Protein AF-A0A1V5I9F2-F1 (afdb_monomer_lite)

pLDDT: mean 88.44, std 12.72, range [37.06, 98.12]

Structure (mmCIF, N/CA/C/O backbone):
data_AF-A0A1V5I9F2-F1
#
_entry.id   AF-A0A1V5I9F2-F1
#
loop_
_atom_site.group_PDB
_atom_site.id
_atom_site.type_symbol
_atom_site.label_atom_id
_atom_site.label_alt_id
_atom_site.label_comp_id
_atom_site.label_asym_id
_atom_site.label_entity_id
_atom_site.label_seq_id
_atom_site.pdbx_PDB_ins_code
_atom_site.Cartn_x
_atom_site.Cartn_y
_atom_site.Cartn_z
_atom_site.occupancy
_atom_site.B_iso_or_equiv
_atom_site.auth_seq_id
_atom_site.auth_comp_id
_atom_site.auth_asym_id
_atom_site.auth_atom_id
_atom_site.pdbx_PDB_model_num
ATOM 1 N N . MET A 1 1 ? 2.108 8.233 -40.796 1.00 50.38 1 MET A N 1
ATOM 2 C CA . MET A 1 1 ? 2.902 7.375 -39.890 1.00 50.38 1 MET A CA 1
ATOM 3 C C . MET A 1 1 ? 1.950 6.466 -39.135 1.00 50.38 1 MET A C 1
ATOM 5 O O . MET A 1 1 ? 0.991 6.963 -38.555 1.00 50.38 1 MET A O 1
ATOM 9 N N . THR A 1 2 ? 2.166 5.155 -39.197 1.00 55.16 2 THR A N 1
ATOM 10 C CA . THR A 1 2 ? 1.313 4.162 -38.530 1.00 55.16 2 THR A CA 1
ATOM 11 C C . THR A 1 2 ? 1.818 3.981 -37.106 1.00 55.16 2 THR A C 1
ATOM 13 O O . THR A 1 2 ? 2.854 3.360 -36.898 1.00 55.16 2 THR A O 1
ATOM 16 N N . LYS A 1 3 ? 1.120 4.550 -36.120 1.00 69.31 3 LYS A N 1
ATOM 17 C CA . LYS A 1 3 ? 1.537 4.448 -34.716 1.00 69.31 3 LYS A CA 1
ATOM 18 C C . LYS A 1 3 ? 1.314 3.026 -34.194 1.00 69.31 3 LYS A C 1
ATOM 20 O O . LYS A 1 3 ? 0.296 2.403 -34.505 1.00 69.31 3 LYS A O 1
ATOM 25 N N . LEU A 1 4 ? 2.250 2.531 -33.383 1.00 76.62 4 LEU A N 1
ATOM 26 C CA . LEU A 1 4 ? 1.994 1.359 -32.549 1.00 76.62 4 LEU A CA 1
ATOM 27 C C . LEU A 1 4 ? 0.847 1.684 -31.584 1.00 76.62 4 LEU A C 1
ATOM 29 O O . LEU A 1 4 ? 0.832 2.739 -30.945 1.00 76.62 4 LEU A O 1
ATOM 33 N N . THR A 1 5 ? -0.117 0.777 -31.501 1.00 74.81 5 THR A N 1
ATOM 34 C CA . THR A 1 5 ? -1.256 0.851 -30.580 1.00 74.81 5 THR A CA 1
ATOM 35 C C . THR A 1 5 ? -1.165 -0.328 -29.623 1.00 74.81 5 THR A C 1
ATOM 37 O O . THR A 1 5 ? -0.652 -1.384 -29.998 1.00 74.81 5 THR A O 1
ATOM 40 N N . ASP A 1 6 ? -1.573 -0.117 -28.371 1.00 72.19 6 ASP A N 1
ATOM 41 C CA . ASP A 1 6 ? -1.448 -1.136 -27.329 1.00 72.19 6 ASP A CA 1
ATOM 42 C C . ASP A 1 6 ? -2.210 -2.409 -27.729 1.00 72.19 6 ASP A C 1
ATOM 44 O O . ASP A 1 6 ? -3.349 -2.336 -28.187 1.00 72.19 6 ASP A O 1
ATOM 48 N N . GLY A 1 7 ? -1.557 -3.568 -27.614 1.00 69.00 7 GLY A N 1
ATOM 49 C CA . GLY A 1 7 ? -2.147 -4.867 -27.967 1.00 69.00 7 GLY A CA 1
ATOM 50 C C . GLY A 1 7 ? -2.269 -5.172 -29.469 1.00 69.00 7 GLY A C 1
ATOM 51 O O . GLY A 1 7 ? -2.766 -6.238 -29.832 1.00 69.00 7 GLY A O 1
ATOM 52 N N . HIS A 1 8 ? -1.794 -4.295 -30.362 1.00 79.88 8 HIS A N 1
ATOM 53 C CA . HIS A 1 8 ? -1.850 -4.513 -31.812 1.00 79.88 8 HIS A CA 1
ATOM 54 C C . HIS A 1 8 ? -0.448 -4.574 -32.441 1.00 79.88 8 HIS A C 1
ATOM 56 O O . HIS A 1 8 ? 0.153 -3.524 -32.707 1.00 79.88 8 HIS A O 1
ATOM 62 N N . PRO A 1 9 ? 0.084 -5.785 -32.714 1.00 85.69 9 PRO A N 1
ATOM 63 C CA . PRO A 1 9 ? 1.413 -5.935 -33.287 1.00 85.69 9 PRO A CA 1
ATOM 64 C C . PRO A 1 9 ? 1.495 -5.377 -34.712 1.00 85.69 9 PRO A C 1
ATOM 66 O O . PRO A 1 9 ? 0.528 -5.376 -35.482 1.00 85.69 9 PRO A O 1
ATOM 69 N N . LYS A 1 10 ? 2.690 -4.919 -35.074 1.00 91.12 10 LYS A N 1
ATOM 70 C CA . LYS A 1 10 ? 3.075 -4.528 -36.433 1.00 91.12 10 LYS A CA 1
ATOM 71 C C . LYS A 1 10 ? 4.300 -5.323 -36.854 1.00 91.12 10 LYS A C 1
ATOM 73 O O . LYS A 1 10 ? 5.095 -5.727 -36.015 1.00 91.12 10 LYS A O 1
ATOM 78 N N . TYR A 1 11 ? 4.468 -5.512 -38.156 1.00 90.94 11 TYR A N 1
ATOM 79 C CA . TYR A 1 11 ? 5.547 -6.327 -38.705 1.00 90.94 11 TYR A CA 1
ATOM 80 C C . TYR A 1 11 ? 6.412 -5.492 -39.649 1.00 90.94 11 TYR A C 1
ATOM 82 O O . TYR A 1 11 ? 5.884 -4.716 -40.446 1.00 90.94 11 TYR A O 1
ATOM 90 N N . ALA A 1 12 ? 7.732 -5.647 -39.554 1.00 88.19 12 ALA A N 1
ATOM 91 C CA . ALA A 1 12 ? 8.702 -5.103 -40.501 1.00 88.19 12 ALA A CA 1
ATOM 92 C C . ALA A 1 12 ? 9.469 -6.247 -41.167 1.00 88.19 12 ALA A C 1
ATOM 94 O O . ALA A 1 12 ? 9.780 -7.245 -40.520 1.00 88.19 12 ALA A O 1
ATOM 95 N N . MET A 1 13 ? 9.785 -6.087 -42.450 1.00 87.88 13 MET A N 1
ATOM 96 C CA . MET A 1 13 ? 10.614 -7.032 -43.194 1.00 87.88 13 MET A CA 1
ATOM 97 C C . MET A 1 13 ? 11.983 -6.420 -43.478 1.00 87.88 13 MET A C 1
ATOM 99 O O . MET A 1 13 ? 12.072 -5.266 -43.894 1.00 87.88 13 MET A O 1
ATOM 103 N N . GLU A 1 14 ? 13.040 -7.204 -43.288 1.00 85.50 14 GLU A N 1
ATOM 104 C CA . GLU A 1 14 ? 14.405 -6.852 -43.682 1.00 85.50 14 GLU A CA 1
ATOM 105 C C . GLU A 1 14 ? 15.043 -8.065 -44.365 1.00 85.50 14 GLU A C 1
ATOM 107 O O . GLU A 1 14 ? 15.296 -9.105 -43.749 1.00 85.50 14 GLU A O 1
ATOM 112 N N . GLY A 1 15 ? 15.226 -7.970 -45.683 1.00 88.00 15 GLY A N 1
ATOM 113 C CA . GLY A 1 15 ? 15.556 -9.133 -46.504 1.00 88.00 15 GLY A CA 1
ATOM 114 C C . GLY A 1 15 ? 14.463 -10.204 -46.409 1.00 88.00 15 GLY A C 1
ATOM 115 O O . GLY A 1 15 ? 13.326 -9.965 -46.803 1.00 88.00 15 GLY A O 1
ATOM 116 N N . LYS A 1 16 ? 14.816 -11.387 -45.887 1.00 87.94 16 LYS A N 1
ATOM 117 C CA . LYS A 1 16 ? 13.884 -12.510 -45.655 1.00 87.94 16 LYS A CA 1
ATOM 118 C C . LYS A 1 16 ? 13.370 -12.596 -44.211 1.00 87.94 16 LYS A C 1
ATOM 120 O O . LYS A 1 16 ? 12.535 -13.448 -43.924 1.00 87.94 16 LYS A O 1
ATOM 125 N N . ALA A 1 17 ? 13.891 -11.776 -43.299 1.00 89.31 17 ALA A N 1
ATOM 126 C CA . ALA A 1 17 ? 13.507 -11.807 -41.893 1.00 89.31 17 ALA A CA 1
ATOM 127 C C . ALA A 1 17 ? 12.259 -10.950 -41.647 1.00 89.31 17 ALA A C 1
ATOM 129 O O . ALA A 1 17 ? 12.112 -9.876 -42.233 1.00 89.31 17 ALA A O 1
ATOM 130 N N . VAL A 1 18 ? 11.386 -11.418 -40.753 1.00 92.44 18 VAL A N 1
ATOM 131 C CA . VAL A 1 18 ? 10.202 -10.688 -40.284 1.00 92.44 18 VAL A CA 1
ATOM 132 C C . VAL A 1 18 ? 10.386 -10.376 -38.805 1.00 92.44 18 VA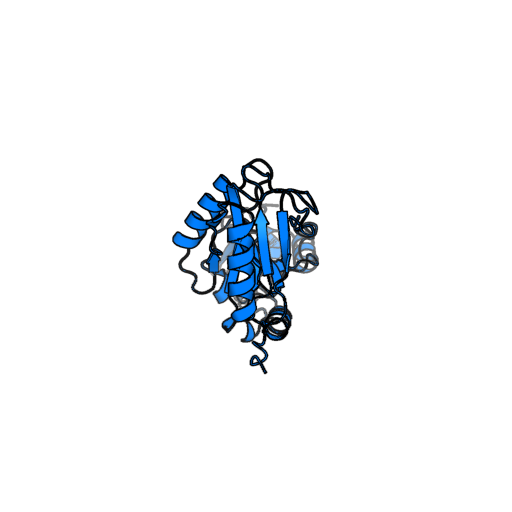L A C 1
ATOM 134 O O . VAL A 1 18 ? 10.602 -11.280 -37.999 1.00 92.44 18 VAL A O 1
ATOM 137 N N . PHE A 1 19 ? 10.283 -9.100 -38.450 1.00 93.56 19 PHE A N 1
ATOM 138 C CA . PHE A 1 19 ? 10.365 -8.626 -37.075 1.00 93.56 19 PHE A CA 1
ATOM 139 C C . PHE A 1 19 ? 9.004 -8.136 -36.605 1.00 93.56 19 PHE A C 1
ATOM 141 O O . PHE A 1 19 ? 8.368 -7.308 -37.258 1.00 93.56 19 PHE A O 1
ATOM 148 N N . GLU A 1 20 ? 8.563 -8.649 -35.464 1.00 92.81 20 GLU A N 1
ATOM 149 C CA . GLU A 1 20 ? 7.338 -8.233 -34.800 1.00 92.81 20 GLU A CA 1
ATOM 150 C C . GLU A 1 20 ? 7.653 -7.082 -33.847 1.00 92.81 20 GLU A C 1
ATOM 152 O O . GLU A 1 20 ? 8.601 -7.156 -33.065 1.00 92.81 20 GLU A O 1
ATOM 157 N N . MET A 1 21 ? 6.847 -6.029 -33.912 1.00 93.50 21 MET A N 1
ATOM 158 C CA . MET A 1 21 ? 6.900 -4.879 -33.024 1.00 93.50 21 MET A CA 1
ATOM 159 C C . MET A 1 21 ? 5.581 -4.741 -32.277 1.00 93.50 21 MET A C 1
ATOM 161 O O . MET A 1 21 ? 4.510 -4.769 -32.888 1.00 93.50 21 MET A O 1
ATOM 165 N N . LYS A 1 22 ? 5.658 -4.552 -30.962 1.00 91.06 22 LYS A N 1
ATOM 166 C CA . LYS A 1 22 ? 4.500 -4.394 -30.078 1.00 91.06 22 LYS A CA 1
ATOM 167 C C . LYS A 1 22 ? 4.666 -3.167 -29.199 1.00 91.06 22 LYS A C 1
ATOM 169 O O . LYS A 1 22 ? 5.780 -2.711 -28.937 1.00 91.06 22 LYS A O 1
ATOM 174 N N . LYS A 1 23 ? 3.534 -2.639 -28.748 1.00 85.31 23 LYS A N 1
ATOM 175 C CA . LYS A 1 23 ? 3.482 -1.631 -27.699 1.00 85.31 23 LYS A CA 1
ATOM 176 C C . LYS A 1 23 ? 2.703 -2.194 -26.522 1.00 85.31 23 LYS A C 1
ATOM 178 O O . LYS A 1 23 ? 1.571 -2.636 -26.698 1.00 85.31 23 LYS A O 1
ATOM 183 N N . ASP A 1 24 ? 3.340 -2.130 -25.359 1.00 76.69 24 ASP A N 1
ATOM 184 C CA . ASP A 1 24 ? 2.790 -2.549 -24.076 1.00 76.69 24 ASP A CA 1
ATOM 185 C C . ASP A 1 24 ? 3.015 -1.410 -23.069 1.00 76.69 24 ASP A C 1
ATOM 187 O O . ASP A 1 24 ? 4.052 -1.321 -22.394 1.00 76.69 24 ASP A O 1
ATOM 191 N N . GLY A 1 25 ? 2.084 -0.458 -22.997 1.00 70.69 25 GLY A N 1
ATOM 192 C CA . GLY A 1 25 ? 2.229 0.764 -22.201 1.00 70.69 25 GLY A CA 1
ATOM 193 C C . GLY A 1 25 ? 3.381 1.649 -22.719 1.00 70.69 25 GLY A C 1
ATOM 194 O O . GLY A 1 25 ? 3.377 2.008 -23.895 1.00 70.69 25 GLY A O 1
ATOM 195 N N . PRO A 1 26 ? 4.382 2.035 -21.893 1.00 72.31 26 PRO A N 1
ATOM 196 C CA . PRO A 1 26 ? 5.536 2.825 -22.358 1.00 72.31 26 PRO A CA 1
ATOM 197 C C . PRO A 1 26 ? 6.578 2.045 -23.182 1.00 72.31 26 PRO A C 1
ATOM 199 O O . PRO A 1 26 ? 7.509 2.652 -23.714 1.00 72.31 26 PRO A O 1
ATOM 202 N N . VAL A 1 27 ? 6.474 0.714 -23.261 1.00 84.38 27 VAL A N 1
ATOM 203 C CA . VAL A 1 27 ? 7.491 -0.131 -23.902 1.00 84.38 27 VAL A CA 1
ATOM 204 C C . VAL A 1 27 ? 7.118 -0.360 -25.359 1.00 84.38 27 VAL A C 1
ATOM 206 O O . VAL A 1 27 ? 6.046 -0.884 -25.650 1.00 84.38 27 VAL A O 1
ATOM 209 N N . HIS A 1 28 ? 8.031 -0.010 -26.262 1.00 91.50 28 HIS A N 1
ATOM 210 C CA . HIS A 1 28 ? 8.015 -0.467 -27.647 1.00 91.50 28 HIS A CA 1
ATOM 211 C C . HIS A 1 28 ? 9.005 -1.626 -27.775 1.00 91.50 28 HIS A C 1
ATOM 213 O O . HIS A 1 28 ? 10.211 -1.428 -27.608 1.00 91.50 28 HIS A O 1
ATOM 219 N N . SER A 1 29 ? 8.507 -2.830 -28.037 1.00 90.75 29 SER A N 1
ATOM 220 C CA . SER A 1 29 ? 9.330 -4.025 -28.218 1.00 90.75 29 SER A CA 1
ATOM 221 C C . SER A 1 29 ? 9.482 -4.366 -29.695 1.00 90.75 29 SER A C 1
ATOM 223 O O . SER A 1 29 ? 8.611 -4.054 -30.505 1.00 90.75 29 SER A O 1
ATOM 225 N N . CYS A 1 30 ? 10.612 -4.974 -30.052 1.00 94.31 30 CYS A N 1
ATOM 226 C CA . CYS A 1 30 ? 10.877 -5.497 -31.387 1.00 94.31 30 CYS A CA 1
ATOM 227 C C . CYS A 1 30 ? 11.628 -6.827 -31.271 1.00 94.31 30 CYS A C 1
ATOM 229 O O . CYS A 1 30 ? 12.541 -6.945 -30.453 1.00 94.31 30 CYS A O 1
ATOM 231 N N . THR A 1 31 ? 11.290 -7.817 -32.098 1.00 94.62 31 THR A N 1
ATOM 232 C CA . THR A 1 31 ? 11.970 -9.126 -32.100 1.00 94.62 31 THR A CA 1
ATOM 233 C C . THR A 1 31 ? 13.325 -9.124 -32.818 1.00 94.62 31 THR A C 1
ATOM 235 O O . THR A 1 31 ? 13.943 -10.178 -32.964 1.00 94.62 31 THR A O 1
ATOM 238 N N . CYS A 1 32 ? 13.821 -7.968 -33.274 1.00 94.50 32 CYS A N 1
ATOM 239 C CA . CYS A 1 32 ? 15.108 -7.899 -33.958 1.00 94.50 32 CYS A CA 1
ATOM 240 C C . CYS A 1 32 ? 16.306 -8.023 -32.990 1.00 94.50 32 CYS A C 1
ATOM 242 O O . CYS A 1 32 ? 16.238 -7.557 -31.844 1.00 94.50 32 CYS A O 1
ATOM 244 N N . PRO A 1 33 ? 17.449 -8.579 -33.443 1.00 94.25 33 PRO A N 1
ATOM 245 C CA . PRO A 1 33 ? 18.633 -8.745 -32.597 1.00 94.25 33 PRO A CA 1
ATOM 246 C C . PRO A 1 33 ? 19.153 -7.432 -32.001 1.00 94.25 33 PRO A C 1
ATOM 248 O O . PRO A 1 33 ? 19.573 -7.397 -30.844 1.00 94.25 33 PRO A O 1
ATOM 251 N N . SER A 1 34 ? 19.092 -6.335 -32.762 1.00 94.00 34 SER A N 1
ATOM 252 C CA . SER A 1 34 ? 19.543 -5.011 -32.318 1.00 94.00 34 SER A CA 1
ATOM 253 C C . SER A 1 34 ? 18.725 -4.449 -31.158 1.00 94.00 34 SER A C 1
ATOM 255 O O . SER A 1 34 ? 19.269 -3.687 -30.365 1.00 94.00 34 SER A O 1
ATOM 257 N N . TRP A 1 35 ? 17.443 -4.805 -31.041 1.00 94.62 35 TRP A N 1
ATOM 258 C CA . TRP A 1 35 ? 16.621 -4.435 -29.888 1.00 94.62 35 TRP A CA 1
ATOM 259 C C . TRP A 1 35 ? 16.876 -5.386 -28.713 1.00 94.62 35 TRP A C 1
ATOM 261 O O . TRP A 1 35 ? 17.105 -4.943 -27.587 1.00 94.62 35 TRP A O 1
ATOM 271 N N . ALA A 1 36 ? 16.902 -6.697 -28.977 1.00 90.75 36 ALA A N 1
ATOM 272 C CA . ALA A 1 36 ? 17.051 -7.729 -27.950 1.00 90.75 36 ALA A CA 1
ATOM 273 C C . ALA A 1 36 ? 18.387 -7.643 -27.188 1.00 90.75 36 ALA A C 1
ATOM 275 O O . ALA A 1 36 ? 18.423 -7.878 -25.981 1.00 90.75 36 ALA A O 1
ATOM 276 N N . SER A 1 37 ? 19.464 -7.261 -27.878 1.00 91.06 37 SER A N 1
ATOM 277 C CA . SER A 1 37 ? 20.829 -7.196 -27.332 1.00 91.06 37 SER A CA 1
ATOM 278 C C . SER A 1 37 ? 21.166 -5.908 -26.566 1.00 91.06 37 SER A C 1
ATOM 280 O O . SER A 1 37 ? 22.264 -5.792 -26.019 1.00 91.06 37 SER A O 1
ATOM 282 N N . GLN A 1 38 ? 20.260 -4.926 -26.500 1.00 91.06 38 GLN A N 1
ATOM 283 C CA . GLN A 1 38 ? 20.542 -3.664 -25.812 1.00 91.06 38 GLN A CA 1
ATOM 284 C C . GLN A 1 38 ? 20.596 -3.817 -24.292 1.00 91.06 38 GLN A C 1
ATOM 286 O O . GLN A 1 38 ? 19.727 -4.430 -23.677 1.00 91.06 38 GLN A O 1
ATOM 291 N N . LYS A 1 39 ? 21.593 -3.169 -23.675 1.00 87.31 39 LYS A N 1
ATOM 292 C CA . LYS A 1 39 ? 21.772 -3.128 -22.212 1.00 87.31 39 LYS A CA 1
ATOM 293 C C . LYS A 1 39 ? 20.804 -2.175 -21.499 1.00 87.31 39 LYS A C 1
ATOM 295 O O . LYS A 1 39 ? 20.658 -2.262 -20.287 1.00 87.31 39 LYS A O 1
ATOM 300 N N . ALA A 1 40 ? 20.156 -1.269 -22.234 1.00 79.19 40 ALA A N 1
ATOM 301 C CA . ALA A 1 40 ? 19.158 -0.354 -21.687 1.00 79.19 40 ALA A CA 1
ATOM 302 C C . ALA A 1 40 ? 17.918 -1.123 -21.177 1.00 79.19 40 ALA A C 1
ATOM 304 O O . ALA A 1 40 ? 17.629 -2.212 -21.689 1.00 79.19 40 ALA A O 1
ATOM 305 N N . PRO A 1 41 ? 17.162 -0.597 -20.199 1.00 77.00 41 PRO A N 1
ATOM 306 C CA . PRO A 1 41 ? 15.906 -1.215 -19.779 1.00 77.00 41 PRO A CA 1
ATOM 307 C C . PRO A 1 41 ? 14.872 -1.193 -20.926 1.00 77.00 41 PRO A C 1
ATOM 309 O O . PRO A 1 41 ? 14.974 -0.338 -21.808 1.00 77.00 41 PRO A O 1
ATOM 312 N N . PRO A 1 42 ? 13.906 -2.134 -20.979 1.00 82.44 42 PRO A N 1
ATOM 313 C CA . PRO A 1 42 ? 13.018 -2.313 -22.137 1.00 82.44 42 PRO A CA 1
ATOM 314 C C . PRO A 1 42 ? 12.259 -1.060 -22.596 1.00 82.44 42 PRO A C 1
ATOM 316 O O . PRO A 1 42 ? 12.070 -0.864 -23.793 1.00 82.44 42 PRO A O 1
ATOM 319 N N . ASP A 1 43 ? 11.872 -0.181 -21.676 1.00 80.69 43 ASP A N 1
ATOM 320 C CA . ASP A 1 43 ? 11.223 1.107 -21.956 1.00 80.69 43 ASP A CA 1
ATOM 321 C C . ASP A 1 43 ? 12.160 2.123 -22.634 1.00 80.69 43 ASP A C 1
ATOM 323 O O . ASP A 1 43 ? 11.698 3.074 -23.260 1.00 80.69 43 ASP A O 1
ATOM 327 N N . ARG A 1 44 ? 13.475 1.897 -22.584 1.00 86.44 44 ARG A N 1
ATOM 328 C CA . ARG A 1 44 ? 14.532 2.732 -23.181 1.00 86.44 44 ARG A CA 1
ATOM 329 C C . ARG A 1 44 ? 15.213 2.100 -24.385 1.00 86.44 44 ARG A C 1
ATOM 331 O O . ARG A 1 44 ? 16.100 2.711 -24.972 1.00 86.44 44 ARG A O 1
ATOM 338 N N . ARG A 1 45 ? 14.826 0.886 -24.765 1.00 93.25 45 ARG A N 1
ATOM 339 C CA . ARG A 1 45 ? 15.363 0.232 -25.961 1.00 93.25 45 ARG A CA 1
ATOM 340 C C . ARG A 1 45 ? 14.711 0.788 -27.213 1.00 93.25 45 ARG A C 1
ATOM 342 O O . ARG A 1 45 ? 13.547 1.181 -27.192 1.00 93.25 45 ARG A O 1
ATOM 349 N N . THR A 1 46 ? 15.447 0.776 -28.315 1.00 94.88 46 THR A N 1
ATOM 350 C CA . THR A 1 46 ? 14.940 1.155 -29.641 1.00 94.88 46 THR A CA 1
ATOM 351 C C . THR A 1 46 ? 15.635 0.356 -30.741 1.00 94.88 46 THR A C 1
ATOM 353 O O . THR A 1 46 ? 16.558 -0.394 -30.469 1.00 94.88 46 THR A O 1
ATOM 356 N N . CYS A 1 47 ? 15.213 0.459 -31.993 1.00 95.00 47 CYS A N 1
ATOM 357 C CA . CYS A 1 47 ? 15.941 -0.092 -33.136 1.00 95.00 47 CYS A CA 1
ATOM 358 C C . CYS A 1 47 ? 15.551 0.656 -34.412 1.00 95.00 47 CYS A C 1
ATOM 360 O O . CYS A 1 47 ? 14.619 1.460 -34.413 1.00 95.00 47 CYS A O 1
ATOM 362 N N . THR A 1 48 ? 16.240 0.376 -35.515 1.00 95.38 48 THR A N 1
ATOM 363 C CA . THR A 1 48 ? 15.923 0.959 -36.826 1.00 95.38 48 THR A CA 1
ATOM 364 C C . THR A 1 48 ? 14.486 0.663 -37.261 1.00 95.38 48 THR A C 1
ATOM 366 O O . THR A 1 48 ? 13.850 1.529 -37.859 1.00 95.38 48 THR A O 1
ATOM 369 N N . HIS A 1 49 ? 13.933 -0.503 -36.906 1.00 94.00 49 HIS A N 1
ATOM 370 C CA . HIS A 1 49 ? 12.540 -0.856 -37.208 1.00 94.00 49 HIS A CA 1
ATOM 371 C C . HIS A 1 49 ? 11.541 0.009 -36.433 1.00 94.00 49 HIS A C 1
ATOM 373 O O . HIS A 1 49 ? 10.630 0.574 -37.035 1.00 94.00 49 HIS A O 1
ATOM 379 N N . LEU A 1 50 ? 11.744 0.186 -35.123 1.00 92.88 50 LEU A N 1
ATOM 380 C CA . LEU A 1 50 ? 10.895 1.053 -34.297 1.00 92.88 50 LEU A CA 1
ATOM 381 C C . LEU A 1 50 ? 10.996 2.517 -34.728 1.00 92.88 50 LEU A C 1
ATOM 383 O O . LEU A 1 50 ? 9.983 3.204 -34.809 1.00 92.88 50 LEU A O 1
ATOM 387 N N . GLN A 1 51 ? 12.193 2.982 -35.084 1.00 93.94 51 GLN A N 1
ATOM 388 C CA . GLN A 1 51 ? 12.403 4.321 -35.635 1.00 93.94 51 GLN A CA 1
ATOM 389 C C . GLN A 1 51 ? 11.694 4.522 -36.980 1.00 93.94 51 GLN A C 1
ATOM 391 O O . GLN A 1 51 ? 11.1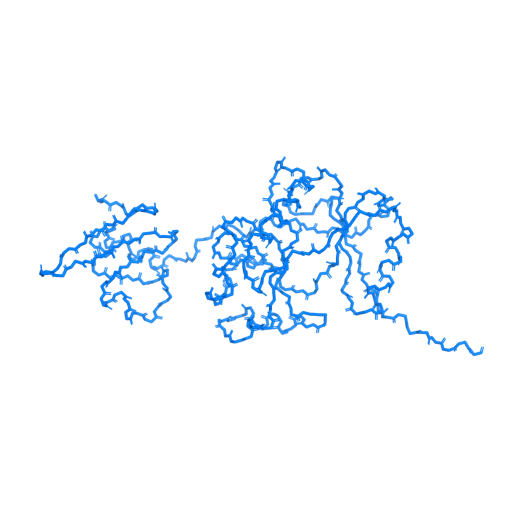60 5.599 -37.237 1.00 93.94 51 GLN A O 1
ATOM 396 N N . ALA A 1 52 ? 11.686 3.507 -37.848 1.00 91.44 52 ALA A N 1
ATOM 397 C CA . ALA A 1 52 ? 10.987 3.566 -39.128 1.00 91.44 52 ALA A CA 1
ATOM 398 C C . ALA A 1 52 ? 9.460 3.569 -38.950 1.00 91.44 52 ALA A C 1
ATOM 400 O O . ALA A 1 52 ? 8.760 4.279 -39.670 1.00 91.44 52 ALA A O 1
ATOM 401 N N . LEU A 1 53 ? 8.946 2.808 -37.979 1.00 90.06 53 LEU A N 1
ATOM 402 C CA . LEU A 1 53 ? 7.514 2.690 -37.709 1.00 90.06 53 LEU A CA 1
ATOM 403 C C . LEU A 1 53 ? 6.950 3.909 -36.962 1.00 90.06 53 LEU A C 1
ATOM 405 O O . LEU A 1 53 ? 5.948 4.490 -37.382 1.00 90.06 53 LEU A O 1
ATOM 409 N N . CYS A 1 54 ? 7.593 4.293 -35.859 1.00 87.50 54 CYS A N 1
ATOM 410 C CA . CYS A 1 54 ? 7.142 5.353 -34.956 1.00 87.50 54 CYS A CA 1
ATOM 411 C C . CYS A 1 54 ? 7.612 6.752 -35.373 1.00 87.50 54 CYS A C 1
ATOM 413 O O . CYS A 1 54 ? 7.032 7.727 -34.907 1.00 87.50 54 CYS A O 1
ATOM 415 N N . GLY A 1 55 ? 8.620 6.836 -36.247 1.00 91.56 55 GLY A N 1
ATOM 416 C CA . GLY A 1 55 ? 9.315 8.067 -36.612 1.00 91.56 55 GLY A CA 1
ATOM 417 C C . GLY A 1 55 ? 10.580 8.274 -35.772 1.00 91.56 55 GLY A C 1
ATOM 418 O O . GLY A 1 55 ? 10.577 8.121 -34.553 1.00 91.56 55 GLY A O 1
ATOM 419 N N . LYS A 1 56 ? 11.708 8.591 -36.430 1.00 89.81 56 LYS A N 1
ATOM 420 C CA . LYS A 1 56 ? 13.030 8.725 -35.778 1.00 89.81 56 LYS A CA 1
ATOM 421 C C . LYS A 1 56 ? 13.030 9.759 -34.655 1.00 89.81 56 LYS A C 1
ATOM 423 O O . LYS A 1 56 ? 13.664 9.536 -33.627 1.00 89.81 56 LYS A O 1
ATOM 428 N N . LYS A 1 57 ? 12.350 10.887 -34.873 1.00 88.06 57 LYS A N 1
ATOM 429 C CA . LYS A 1 57 ? 12.286 11.982 -33.906 1.00 88.06 57 LYS A CA 1
ATOM 430 C C . LYS A 1 57 ? 11.442 11.574 -32.703 1.00 88.06 57 LYS A C 1
ATOM 432 O O . LYS A 1 57 ? 11.941 11.639 -31.587 1.00 88.06 57 LYS A O 1
ATOM 437 N N . GLU A 1 58 ? 10.232 11.068 -32.930 1.00 83.88 58 GLU A N 1
ATOM 438 C CA . GLU A 1 58 ? 9.332 10.620 -31.863 1.00 83.88 58 GLU A CA 1
ATOM 439 C C . GLU A 1 58 ? 9.930 9.469 -31.045 1.00 83.88 58 GLU A C 1
ATOM 441 O O . GLU A 1 58 ? 9.810 9.428 -29.824 1.00 83.88 58 GLU A O 1
ATOM 446 N N . GLU A 1 59 ? 10.606 8.533 -31.706 1.00 88.38 59 GLU A N 1
ATOM 447 C CA . GLU A 1 59 ? 11.234 7.390 -31.052 1.00 88.38 59 GLU A CA 1
ATOM 448 C C . GLU A 1 59 ? 12.471 7.804 -30.238 1.00 88.38 59 GLU A C 1
ATOM 450 O O . GLU A 1 59 ? 12.662 7.321 -29.122 1.00 88.38 59 GLU A O 1
ATOM 455 N N . SER A 1 60 ? 13.279 8.744 -30.743 1.00 86.25 60 SER A N 1
ATOM 456 C CA . SER A 1 60 ? 14.385 9.331 -29.976 1.00 86.25 60 SER A CA 1
ATOM 457 C C . SER A 1 60 ? 13.872 10.119 -28.772 1.00 86.25 60 SER A C 1
ATOM 459 O O . SER A 1 60 ? 14.437 10.007 -27.685 1.00 86.25 60 SER A O 1
ATOM 461 N N . GLU A 1 61 ? 12.799 10.892 -28.945 1.00 84.19 61 GLU A N 1
ATOM 462 C CA . GLU A 1 61 ? 12.136 11.611 -27.857 1.00 84.19 61 GLU A CA 1
ATOM 463 C C . GLU A 1 61 ? 11.577 10.640 -26.820 1.00 84.19 61 GLU A C 1
ATOM 465 O O . GLU A 1 61 ? 11.762 10.877 -25.637 1.00 84.19 61 GLU A O 1
ATOM 470 N N . ARG A 1 62 ? 10.981 9.510 -27.216 1.00 86.38 62 ARG A N 1
ATOM 471 C CA . ARG A 1 62 ? 10.480 8.479 -26.291 1.00 86.38 62 ARG A CA 1
ATOM 472 C C . ARG A 1 62 ? 11.596 7.852 -25.458 1.00 86.38 62 ARG A C 1
ATOM 474 O O . ARG A 1 62 ? 11.452 7.713 -24.246 1.00 86.38 62 ARG A O 1
ATOM 481 N N . VAL A 1 63 ? 12.707 7.477 -26.091 1.00 87.75 63 VAL A N 1
ATOM 482 C CA . VAL A 1 63 ? 13.860 6.887 -25.391 1.00 87.75 63 VAL A CA 1
ATOM 483 C C . VAL A 1 63 ? 14.526 7.905 -24.463 1.00 87.75 63 VAL A C 1
ATOM 485 O O . VAL A 1 63 ? 14.972 7.537 -23.376 1.00 87.75 63 VAL A O 1
ATOM 488 N N . ALA A 1 64 ? 14.566 9.180 -24.860 1.00 80.12 64 ALA A N 1
ATOM 489 C CA . ALA A 1 64 ? 15.116 10.274 -24.061 1.00 80.12 64 ALA A CA 1
ATOM 490 C C . ALA A 1 64 ? 14.129 10.833 -23.021 1.00 80.12 64 ALA A C 1
ATOM 492 O O . ALA A 1 64 ? 14.554 11.480 -22.065 1.00 80.12 64 ALA A O 1
ATOM 493 N N . ALA A 1 65 ? 12.824 10.590 -23.177 1.00 62.28 65 ALA A N 1
ATOM 494 C CA . ALA A 1 65 ? 11.790 11.186 -22.344 1.00 62.28 65 ALA A CA 1
ATOM 495 C C . ALA A 1 65 ? 11.996 10.748 -20.896 1.00 62.28 65 ALA A C 1
ATOM 497 O O . ALA A 1 65 ? 12.040 9.547 -20.639 1.00 62.28 65 ALA A O 1
ATOM 498 N N . PRO A 1 66 ? 12.104 11.653 -19.913 1.00 54.56 66 PRO A N 1
ATOM 499 C CA . PRO A 1 66 ? 12.077 11.242 -18.513 1.00 54.56 66 PRO A CA 1
ATOM 500 C C . PRO A 1 66 ? 10.836 10.362 -18.271 1.00 54.56 66 PRO A C 1
ATOM 502 O O . PRO A 1 66 ? 9.841 10.541 -18.981 1.00 54.56 66 PRO A O 1
ATOM 505 N N . PRO A 1 67 ? 10.887 9.383 -17.341 1.00 54.47 67 PRO A N 1
ATOM 506 C CA . PRO A 1 67 ? 9.721 8.553 -17.040 1.00 54.47 67 PRO A CA 1
ATOM 507 C C . PRO A 1 67 ? 8.514 9.474 -16.902 1.00 54.47 67 PRO A C 1
ATOM 509 O O . PRO A 1 67 ? 8.633 10.528 -16.269 1.00 54.47 67 PRO A O 1
ATOM 512 N N . SER A 1 68 ? 7.417 9.146 -17.594 1.00 46.00 68 SER A N 1
ATOM 513 C CA . SER A 1 68 ? 6.257 10.028 -17.677 1.00 46.00 68 SER A CA 1
ATOM 514 C C . SER A 1 68 ? 5.888 10.458 -16.265 1.00 46.00 68 SER A C 1
ATOM 516 O O . SER A 1 68 ? 5.434 9.629 -15.475 1.00 46.00 68 SER A O 1
ATOM 518 N N . LYS A 1 69 ? 6.112 11.735 -15.941 1.00 37.06 69 LYS A N 1
ATOM 519 C CA . LYS A 1 69 ? 5.665 12.329 -14.687 1.00 37.06 69 LYS A CA 1
ATOM 520 C C . LYS A 1 69 ? 4.144 12.418 -14.756 1.00 37.06 69 LYS A C 1
ATOM 522 O O . LYS A 1 69 ? 3.586 13.483 -14.997 1.00 37.06 69 LYS A O 1
ATOM 527 N N . LYS A 1 70 ? 3.454 11.297 -14.538 1.00 43.44 70 LYS A N 1
ATOM 528 C CA . LYS A 1 70 ? 2.222 11.380 -13.760 1.00 43.44 70 LYS A CA 1
ATOM 529 C C . LYS A 1 70 ? 2.668 12.017 -12.442 1.00 43.44 70 LYS A C 1
ATOM 531 O O . LYS A 1 70 ? 3.709 11.627 -11.912 1.00 43.44 70 LYS A O 1
ATOM 536 N N . GLY A 1 71 ? 1.991 13.076 -11.996 1.00 47.19 71 GLY A N 1
ATOM 537 C CA . GLY A 1 71 ? 2.300 13.678 -10.697 1.00 47.19 71 GLY A CA 1
ATOM 538 C C . GLY A 1 71 ? 2.377 12.590 -9.616 1.00 47.19 71 GLY A C 1
ATOM 539 O O . GLY A 1 71 ? 1.818 11.509 -9.828 1.00 47.19 71 GLY A O 1
ATOM 540 N N . PRO A 1 72 ? 3.080 12.835 -8.495 1.00 56.00 72 PRO A N 1
ATOM 541 C CA . PRO A 1 72 ? 3.190 11.844 -7.433 1.00 56.00 72 PRO A CA 1
ATOM 542 C C . PRO A 1 72 ? 1.800 11.278 -7.114 1.00 56.00 72 PRO A C 1
ATOM 544 O O . PRO A 1 72 ? 0.821 12.042 -7.151 1.00 56.00 72 PRO A O 1
ATOM 547 N N . PRO A 1 73 ? 1.694 9.963 -6.860 1.00 66.31 73 PRO A N 1
ATOM 548 C CA . PRO A 1 73 ? 0.415 9.338 -6.588 1.00 66.31 73 PRO A CA 1
ATOM 549 C C . PRO A 1 73 ? -0.347 10.120 -5.521 1.00 66.31 73 PRO A C 1
ATOM 551 O O . PRO A 1 73 ? 0.228 10.683 -4.586 1.00 66.31 73 PRO A O 1
ATOM 554 N N . HIS A 1 74 ? -1.659 10.215 -5.692 1.00 81.44 74 HIS A N 1
ATOM 555 C CA . HIS A 1 74 ? -2.499 10.988 -4.793 1.00 81.44 74 HIS A CA 1
ATOM 556 C C . HIS A 1 74 ? -2.745 10.173 -3.521 1.00 81.44 74 HIS A C 1
ATOM 558 O O . HIS A 1 74 ? -3.781 9.546 -3.382 1.00 81.44 74 HIS A O 1
ATOM 564 N N . PHE A 1 75 ? -1.785 10.137 -2.602 1.00 89.00 75 PHE A N 1
ATOM 565 C CA . PHE A 1 75 ? -1.922 9.373 -1.363 1.00 89.00 75 PHE A CA 1
ATOM 566 C C . PHE A 1 75 ? -2.982 9.974 -0.435 1.00 89.00 75 PHE A C 1
ATOM 568 O O . PHE A 1 75 ? -2.975 11.186 -0.193 1.00 89.00 75 PHE A O 1
ATOM 575 N N . SER A 1 76 ? -3.846 9.124 0.121 1.00 90.50 76 SER A N 1
ATOM 576 C CA . SER A 1 76 ? -4.638 9.464 1.304 1.00 90.50 76 SER A CA 1
ATOM 577 C C . SER A 1 76 ? -3.727 9.420 2.531 1.00 90.50 76 SER A C 1
ATOM 579 O O . SER A 1 76 ? -3.020 8.432 2.761 1.00 90.50 76 SER A O 1
ATOM 581 N N . LEU A 1 77 ? -3.646 10.521 3.276 1.00 91.50 77 LEU A N 1
ATOM 582 C CA . LEU A 1 77 ? -2.672 10.693 4.353 1.00 91.50 77 LEU A CA 1
ATOM 583 C C . LEU A 1 77 ? -3.361 10.643 5.730 1.00 91.50 77 LEU A C 1
ATOM 585 O O . LEU A 1 77 ? -4.189 11.513 6.009 1.00 91.50 77 LEU A O 1
ATOM 589 N N . PRO A 1 78 ? -2.988 9.693 6.609 1.00 93.06 78 PRO A N 1
ATOM 590 C CA . PRO A 1 78 ? -3.601 9.517 7.932 1.00 93.06 78 PRO A CA 1
ATOM 591 C C . PRO A 1 78 ? -3.317 10.684 8.879 1.00 93.06 78 PRO A C 1
ATOM 593 O O . PRO A 1 78 ? -2.153 10.999 9.096 1.00 93.06 78 PRO A O 1
ATOM 596 N N . ARG A 1 79 ? -4.324 11.331 9.471 1.00 94.69 79 ARG A N 1
ATOM 597 C CA . ARG A 1 79 ? -4.124 12.342 10.532 1.00 94.69 79 ARG A CA 1
ATOM 598 C C . ARG A 1 79 ? -3.838 11.694 11.886 1.00 94.69 79 ARG A C 1
ATOM 600 O O . ARG A 1 79 ? -4.155 10.533 12.100 1.00 94.69 79 ARG A O 1
ATOM 607 N N . GLU A 1 80 ? -3.274 12.471 12.803 1.00 94.75 80 GLU A N 1
ATOM 608 C CA . GLU A 1 80 ? -3.210 12.067 14.207 1.00 94.75 80 GLU A CA 1
ATOM 609 C C . GLU A 1 80 ? -4.622 11.849 14.768 1.00 94.75 80 GLU A C 1
ATOM 611 O O . GLU A 1 80 ? -5.576 12.513 14.344 1.00 94.75 80 GLU A O 1
ATOM 616 N N . ARG A 1 81 ? -4.740 10.888 15.688 1.00 94.56 81 ARG A N 1
ATOM 617 C CA . ARG A 1 81 ? -6.001 10.472 16.295 1.00 94.56 81 ARG A CA 1
ATOM 618 C C . ARG A 1 81 ? -6.764 11.655 16.895 1.00 94.56 81 ARG A C 1
ATOM 620 O O . ARG A 1 81 ? -6.230 12.389 17.720 1.00 94.56 81 ARG A O 1
ATOM 627 N N . SER A 1 82 ? -8.034 11.795 16.519 1.00 91.62 82 SER A N 1
ATOM 628 C CA . SER A 1 82 ? -8.893 12.900 16.970 1.00 91.62 82 SER A CA 1
ATOM 629 C C . SER A 1 82 ? -9.555 12.675 18.335 1.00 91.62 82 SER A C 1
ATOM 631 O O . SER A 1 82 ? -9.931 13.641 18.997 1.00 91.62 82 SER A O 1
ATOM 633 N N . GLY A 1 83 ? -9.712 11.414 18.753 1.00 91.75 83 GLY A N 1
ATOM 634 C CA . GLY A 1 83 ? -10.420 11.020 19.978 1.00 91.75 83 GLY A CA 1
ATOM 635 C C . GLY A 1 83 ? -11.927 10.768 19.806 1.00 91.75 83 GLY A C 1
ATOM 636 O O . GLY A 1 83 ? -12.583 10.404 20.777 1.00 91.75 83 GLY A O 1
ATOM 637 N N . GLU A 1 84 ? -12.482 10.925 18.595 1.00 94.06 84 GLU A N 1
ATOM 638 C CA . GLU A 1 84 ? -13.860 10.509 18.251 1.00 94.06 84 GLU A CA 1
ATOM 639 C C . GLU A 1 84 ? -14.047 9.003 18.482 1.00 94.06 84 GLU A C 1
ATOM 641 O O . GLU A 1 84 ? -13.145 8.258 18.143 1.00 94.06 84 GLU A O 1
ATOM 646 N N . ASP A 1 85 ? -15.185 8.506 18.974 1.00 96.12 85 ASP A N 1
ATOM 647 C CA . ASP A 1 85 ? -15.398 7.053 19.124 1.00 96.12 85 ASP A CA 1
ATOM 648 C C . ASP A 1 85 ? -15.172 6.291 17.790 1.00 96.12 85 ASP A C 1
ATOM 650 O O . ASP A 1 85 ? -15.847 6.588 16.800 1.00 96.12 85 ASP A O 1
ATOM 654 N N . PRO A 1 86 ? -14.234 5.318 17.717 1.00 97.25 86 PRO A N 1
ATOM 655 C CA . PRO A 1 86 ? -13.926 4.610 16.477 1.00 97.25 86 PRO A CA 1
ATOM 656 C C . PRO A 1 86 ? -14.869 3.430 16.203 1.00 97.25 86 PRO A C 1
ATOM 658 O O . PRO A 1 86 ? -14.569 2.607 15.338 1.00 97.25 86 PRO A O 1
ATOM 661 N N . SER A 1 87 ? -15.981 3.296 16.929 1.00 97.94 87 SER A N 1
ATOM 662 C CA . SER A 1 87 ? -16.982 2.254 16.681 1.00 97.94 87 SER A CA 1
ATOM 663 C C . SER A 1 87 ? -17.381 2.197 15.199 1.00 97.94 87 SER A C 1
ATOM 665 O O . SER A 1 87 ? -17.787 3.191 14.597 1.00 97.94 87 SER A O 1
ATOM 667 N N . GLY A 1 88 ? -17.239 1.020 14.591 1.00 97.25 88 GLY A N 1
ATOM 668 C CA . GLY A 1 88 ? -17.506 0.776 13.174 1.00 97.25 88 GLY A CA 1
ATOM 669 C C . GLY A 1 88 ? -16.338 1.077 12.232 1.00 97.25 88 GLY A C 1
ATOM 670 O O . GLY A 1 88 ? -16.384 0.638 11.086 1.00 97.25 88 GLY A O 1
ATOM 671 N N . TRP A 1 89 ? -15.279 1.763 12.668 1.00 98.00 89 TRP A N 1
ATOM 672 C CA . TRP A 1 89 ? -14.127 2.064 11.812 1.00 98.00 89 TRP A CA 1
ATOM 673 C C . TRP A 1 89 ? -13.341 0.805 11.455 1.00 98.00 89 TRP A C 1
ATOM 675 O O . TRP A 1 89 ? -13.258 -0.142 12.234 1.00 98.00 89 TRP A O 1
ATOM 685 N N . ILE A 1 90 ? -12.728 0.806 10.272 1.00 98.00 90 ILE A N 1
ATOM 686 C CA . ILE A 1 90 ? -11.924 -0.315 9.782 1.00 98.00 90 ILE A CA 1
ATOM 687 C C . ILE A 1 90 ? -10.463 -0.074 10.138 1.00 98.00 90 ILE A C 1
ATOM 689 O O . ILE A 1 90 ? -9.886 0.934 9.725 1.00 98.00 90 ILE A O 1
ATOM 693 N N . TRP A 1 91 ? -9.846 -1.004 10.858 1.00 96.50 91 TRP A N 1
ATOM 694 C CA . TRP A 1 91 ? -8.452 -0.914 11.273 1.00 96.50 91 TRP A CA 1
ATOM 695 C C . TRP A 1 91 ? -7.548 -1.898 10.525 1.00 96.50 91 TRP A C 1
ATOM 697 O O . TRP A 1 91 ? -7.977 -2.976 10.116 1.00 96.50 91 TRP A O 1
ATOM 707 N N . THR A 1 92 ? -6.285 -1.508 10.355 1.00 95.50 92 THR A N 1
ATOM 708 C CA . THR A 1 92 ? -5.170 -2.333 9.861 1.00 95.50 92 THR A CA 1
ATOM 709 C C . THR A 1 92 ? -3.916 -2.030 10.682 1.00 95.50 92 THR A C 1
ATOM 711 O O . THR A 1 92 ? -3.761 -0.913 11.191 1.00 95.50 92 THR A O 1
ATOM 714 N N . GLU A 1 93 ? -2.987 -2.986 10.783 1.00 95.44 93 GLU A N 1
ATOM 715 C CA . GLU A 1 93 ? -1.630 -2.677 11.254 1.00 95.44 93 GLU A CA 1
ATOM 716 C C . GLU A 1 93 ? -1.018 -1.617 10.327 1.00 95.44 93 GLU A C 1
ATOM 718 O O . GLU A 1 93 ? -1.097 -1.718 9.097 1.00 95.44 93 GLU A O 1
ATOM 723 N N . ARG A 1 94 ? -0.427 -0.581 10.922 1.00 94.31 94 ARG A N 1
ATOM 724 C CA . ARG A 1 94 ? 0.367 0.414 10.210 1.00 94.31 94 ARG A CA 1
ATOM 725 C C . ARG A 1 94 ? 1.776 -0.140 10.072 1.00 94.31 94 ARG A C 1
ATOM 727 O O . ARG A 1 94 ? 2.441 -0.405 11.071 1.00 94.31 94 ARG A O 1
ATOM 734 N N . LEU A 1 95 ? 2.221 -0.296 8.833 1.00 94.88 95 LEU A N 1
ATOM 735 C CA . LEU A 1 95 ? 3.528 -0.860 8.533 1.00 94.88 95 LEU A CA 1
ATOM 736 C C . LEU A 1 95 ? 4.603 0.225 8.495 1.00 94.88 95 LEU A C 1
ATOM 738 O O . LEU A 1 95 ? 4.430 1.288 7.901 1.00 94.88 95 LEU A O 1
ATOM 742 N N . ASP A 1 96 ? 5.733 -0.102 9.102 1.00 93.31 96 ASP A N 1
ATOM 743 C CA . ASP A 1 96 ? 7.006 0.589 8.943 1.00 93.31 96 ASP A CA 1
ATOM 744 C C . ASP A 1 96 ? 7.669 0.117 7.633 1.00 93.31 96 ASP A C 1
ATOM 746 O O . ASP A 1 96 ? 8.411 -0.865 7.611 1.00 93.31 96 ASP A O 1
ATOM 750 N N . GLY A 1 97 ? 7.341 0.758 6.511 1.00 94.81 97 GLY A N 1
ATOM 751 C CA . GLY A 1 97 ? 7.873 0.392 5.198 1.00 94.81 97 GLY A CA 1
ATOM 752 C C . GLY A 1 97 ? 7.912 1.562 4.221 1.00 94.81 97 GLY A C 1
ATOM 753 O O . GLY A 1 97 ? 7.504 2.682 4.534 1.00 94.81 97 GLY A O 1
ATOM 754 N N . VAL A 1 98 ? 8.385 1.306 3.001 1.00 96.62 98 VAL A N 1
ATOM 755 C CA . VAL A 1 98 ? 8.437 2.321 1.940 1.00 96.62 98 VAL A CA 1
ATOM 756 C C . VAL A 1 98 ? 7.073 2.396 1.266 1.00 96.62 98 VAL A C 1
ATOM 758 O O . VAL A 1 98 ? 6.662 1.460 0.581 1.00 96.62 98 VAL A O 1
ATOM 761 N N . ARG A 1 99 ? 6.354 3.507 1.443 1.00 96.06 99 ARG A N 1
ATOM 762 C CA . ARG A 1 99 ? 5.052 3.695 0.791 1.00 96.06 99 ARG A CA 1
ATOM 763 C C . ARG A 1 99 ? 5.201 3.710 -0.730 1.00 96.06 99 ARG A C 1
ATOM 765 O O . ARG A 1 99 ? 6.024 4.454 -1.272 1.00 96.06 99 ARG A O 1
ATOM 772 N N . ALA A 1 100 ? 4.383 2.911 -1.408 1.00 96.25 100 ALA A N 1
ATOM 773 C CA . ALA A 1 100 ? 4.421 2.748 -2.851 1.00 96.25 100 ALA A CA 1
ATOM 774 C C . ALA A 1 100 ? 3.012 2.643 -3.441 1.00 96.25 100 ALA A C 1
ATOM 776 O O . ALA A 1 100 ? 2.097 2.075 -2.850 1.00 96.25 100 ALA A O 1
ATOM 777 N N . TRP A 1 101 ? 2.867 3.175 -4.646 1.00 96.31 101 TRP A N 1
ATOM 778 C CA . TRP A 1 101 ? 1.677 3.070 -5.467 1.00 96.31 101 TRP A CA 1
ATOM 779 C C . TRP A 1 101 ? 1.951 2.147 -6.641 1.00 96.31 101 TRP A C 1
ATOM 781 O O . TRP A 1 101 ? 2.824 2.428 -7.463 1.00 96.31 101 TRP A O 1
ATOM 791 N N . TRP A 1 102 ? 1.187 1.076 -6.758 1.00 96.31 102 TRP A N 1
ATOM 792 C CA . TRP A 1 102 ? 1.172 0.263 -7.962 1.00 96.31 102 TRP A CA 1
ATOM 793 C C . TRP A 1 102 ? 0.189 0.875 -8.958 1.00 96.31 102 TRP A C 1
ATOM 795 O O . TRP A 1 102 ? -0.988 1.020 -8.646 1.00 96.31 102 TRP A O 1
ATOM 805 N N . ASP A 1 103 ? 0.642 1.258 -10.153 1.00 92.56 103 ASP A N 1
ATOM 806 C CA . ASP A 1 103 ? -0.221 1.877 -11.177 1.00 92.56 103 ASP A CA 1
ATOM 807 C C . ASP A 1 103 ? -0.859 0.870 -12.154 1.00 92.56 103 ASP A C 1
ATOM 809 O O . ASP A 1 103 ? -1.436 1.271 -13.167 1.00 92.56 103 ASP A O 1
ATOM 813 N N . GLY A 1 104 ? -0.750 -0.428 -11.856 1.00 90.06 104 GLY A N 1
ATOM 814 C CA . GLY A 1 104 ? -1.068 -1.523 -12.774 1.00 90.06 104 GLY A CA 1
ATOM 815 C C . GLY A 1 104 ? 0.144 -2.024 -13.564 1.00 90.06 104 GLY A C 1
ATOM 816 O O . GLY A 1 104 ? 0.043 -3.062 -14.214 1.00 90.06 104 GLY A O 1
ATOM 817 N N . LYS A 1 105 ? 1.279 -1.312 -13.525 1.00 87.50 105 LYS A N 1
ATOM 818 C CA . LYS A 1 105 ? 2.496 -1.697 -14.249 1.00 87.50 105 LYS A CA 1
ATOM 819 C C . LYS A 1 105 ? 3.803 -1.425 -13.500 1.00 87.50 105 LYS A C 1
ATOM 821 O O . LYS A 1 105 ? 4.766 -2.171 -13.670 1.00 87.50 105 LYS A O 1
ATOM 826 N N . HIS A 1 106 ? 3.871 -0.361 -12.713 1.00 92.69 106 HIS A N 1
ATOM 827 C CA . HIS A 1 106 ? 5.060 0.047 -11.981 1.00 92.69 106 HIS A CA 1
ATOM 828 C C . HIS A 1 106 ? 4.712 0.381 -10.535 1.00 92.69 106 HIS A C 1
ATOM 830 O O . HIS A 1 106 ? 3.628 0.887 -10.241 1.00 92.69 106 HIS A O 1
ATOM 836 N N . LEU A 1 107 ? 5.677 0.150 -9.648 1.00 95.81 107 LEU A N 1
ATOM 837 C CA . LEU A 1 107 ? 5.662 0.693 -8.296 1.00 95.81 107 LEU A CA 1
ATOM 838 C C . LEU A 1 107 ? 6.236 2.111 -8.319 1.00 95.81 107 LEU A C 1
ATOM 840 O O . LEU A 1 107 ? 7.311 2.349 -8.869 1.00 95.81 107 LEU A O 1
ATOM 844 N N . ILE A 1 108 ? 5.514 3.054 -7.727 1.00 95.12 108 ILE A N 1
ATOM 845 C CA . ILE A 1 108 ? 5.848 4.477 -7.689 1.00 95.12 108 ILE A CA 1
ATOM 846 C C . ILE A 1 108 ? 5.948 4.898 -6.225 1.00 95.12 108 ILE A C 1
ATOM 848 O O . ILE A 1 108 ? 4.983 4.769 -5.477 1.00 95.12 108 ILE A O 1
ATOM 852 N N . GLY A 1 109 ? 7.109 5.391 -5.807 1.00 92.44 109 GLY A N 1
ATOM 853 C CA . GLY A 1 109 ? 7.340 5.849 -4.441 1.00 92.44 109 GLY A CA 1
ATOM 854 C C . GLY A 1 109 ? 6.557 7.117 -4.093 1.00 92.44 109 GLY A C 1
ATOM 855 O O . GLY A 1 109 ? 6.027 7.817 -4.962 1.00 92.44 109 GLY A O 1
ATOM 856 N N . ALA A 1 110 ? 6.530 7.449 -2.801 1.00 90.19 110 ALA A N 1
ATOM 857 C CA . ALA A 1 110 ? 5.884 8.661 -2.290 1.00 90.19 110 ALA A CA 1
ATOM 858 C C . ALA A 1 110 ? 6.409 9.966 -2.926 1.00 90.19 110 ALA A C 1
ATOM 860 O O . ALA A 1 110 ? 5.660 10.930 -3.084 1.00 90.19 110 ALA A O 1
ATOM 861 N N . ASP A 1 111 ? 7.679 9.983 -3.336 1.00 85.69 111 ASP A N 1
ATOM 862 C CA . ASP A 1 111 ? 8.329 11.100 -4.029 1.00 85.69 111 ASP A CA 1
ATOM 863 C C . ASP A 1 111 ? 7.988 11.181 -5.534 1.00 85.69 111 ASP A C 1
ATOM 865 O O . ASP A 1 111 ? 8.447 12.085 -6.237 1.00 85.69 111 ASP A O 1
ATOM 869 N N . GLY A 1 112 ? 7.173 10.249 -6.038 1.00 85.44 112 GLY A N 1
ATOM 870 C CA . GLY A 1 112 ? 6.763 10.152 -7.437 1.00 85.44 112 GLY A CA 1
ATOM 871 C C . GLY A 1 112 ? 7.775 9.457 -8.348 1.00 85.44 112 GLY A C 1
ATOM 872 O O . GLY A 1 112 ? 7.559 9.414 -9.562 1.00 85.44 112 GLY A O 1
ATOM 873 N N . ARG A 1 113 ? 8.879 8.916 -7.819 1.00 87.06 113 ARG A N 1
ATOM 874 C CA . ARG A 1 113 ? 9.840 8.150 -8.621 1.00 87.06 113 ARG A CA 1
ATOM 875 C C . ARG A 1 113 ? 9.344 6.729 -8.847 1.00 87.06 113 ARG A C 1
ATOM 877 O O . ARG A 1 113 ? 8.802 6.094 -7.950 1.00 87.06 113 ARG A O 1
ATOM 884 N N . VAL A 1 114 ? 9.576 6.212 -10.051 1.00 90.38 114 VAL A N 1
ATOM 885 C CA . VAL A 1 114 ? 9.377 4.787 -10.338 1.00 90.38 114 VAL A CA 1
ATOM 886 C C . VAL A 1 114 ? 10.464 3.996 -9.617 1.00 90.38 114 VAL A C 1
ATOM 888 O O . VAL A 1 114 ? 11.652 4.245 -9.828 1.00 90.38 114 VAL A O 1
ATOM 891 N N . LEU A 1 115 ? 10.050 3.056 -8.774 1.00 89.31 115 LEU A N 1
ATOM 892 C CA . LEU A 1 115 ? 10.942 2.150 -8.065 1.00 89.31 115 LEU A CA 1
ATOM 893 C C . LEU A 1 115 ? 11.436 1.069 -9.027 1.00 89.31 115 LEU A C 1
ATOM 895 O O . LEU A 1 115 ? 10.680 0.569 -9.863 1.00 89.31 115 LEU A O 1
ATOM 899 N N . GLN A 1 116 ? 12.709 0.697 -8.911 1.00 91.62 116 GLN A N 1
ATOM 900 C CA . GLN A 1 116 ? 13.343 -0.269 -9.811 1.00 91.62 116 GLN A CA 1
ATOM 901 C C . GLN A 1 116 ? 13.047 -1.720 -9.405 1.00 91.62 116 GLN A C 1
ATOM 903 O O . GLN A 1 116 ? 13.961 -2.520 -9.222 1.00 91.62 116 GLN A O 1
ATOM 908 N N . ALA A 1 117 ? 11.763 -2.055 -9.266 1.00 91.56 117 ALA A N 1
ATOM 909 C CA . ALA A 1 117 ? 11.320 -3.403 -8.936 1.00 91.56 117 ALA A CA 1
ATOM 910 C C . ALA A 1 117 ? 11.771 -4.399 -10.018 1.00 91.56 117 ALA A C 1
ATOM 912 O O . ALA A 1 117 ? 11.479 -4.186 -11.203 1.00 91.56 117 ALA A O 1
ATOM 913 N N . PRO A 1 118 ? 12.465 -5.492 -9.656 1.00 91.69 118 PRO A N 1
ATOM 914 C CA . PRO A 1 118 ? 12.740 -6.569 -10.588 1.00 91.69 118 PRO A CA 1
ATOM 915 C C . PRO A 1 118 ? 11.443 -7.137 -11.155 1.00 91.69 118 PRO A C 1
ATOM 917 O O . PRO A 1 118 ? 10.443 -7.268 -10.453 1.00 91.69 118 PRO A O 1
ATOM 920 N N . ARG A 1 119 ? 11.472 -7.536 -12.426 1.00 89.88 119 ARG A N 1
ATOM 921 C CA . ARG A 1 119 ? 10.282 -8.025 -13.131 1.00 89.88 119 ARG A CA 1
ATOM 922 C C . ARG A 1 119 ? 9.578 -9.179 -12.395 1.00 89.88 119 ARG A C 1
ATOM 924 O O . ARG A 1 119 ? 8.362 -9.160 -12.263 1.00 89.88 119 ARG A O 1
ATOM 931 N N . TRP A 1 120 ? 10.347 -10.121 -11.849 1.00 92.56 120 TRP A N 1
ATOM 932 C CA . TRP A 1 120 ? 9.815 -11.266 -11.102 1.00 92.56 120 TRP A CA 1
ATOM 933 C C . TRP A 1 120 ? 9.029 -10.869 -9.841 1.00 92.56 120 TRP A C 1
ATOM 935 O O . TRP A 1 120 ? 8.223 -11.660 -9.361 1.00 92.56 120 TRP A O 1
ATOM 945 N N . PHE A 1 121 ? 9.244 -9.664 -9.300 1.00 96.19 121 PHE A N 1
ATOM 946 C CA . PHE A 1 121 ? 8.524 -9.172 -8.126 1.00 96.19 121 PHE A CA 1
ATOM 947 C C . PHE A 1 121 ? 7.085 -8.787 -8.488 1.00 96.19 121 PHE A C 1
ATOM 949 O O . PHE A 1 121 ? 6.155 -9.092 -7.745 1.00 96.19 121 PHE A O 1
ATOM 956 N N . THR A 1 122 ? 6.894 -8.149 -9.648 1.00 95.50 122 THR A N 1
ATOM 957 C CA . THR A 1 122 ? 5.597 -7.596 -10.076 1.00 95.50 122 THR A CA 1
ATOM 958 C C . THR A 1 122 ? 4.895 -8.403 -11.171 1.00 95.50 122 THR A C 1
ATOM 960 O O . THR A 1 122 ? 3.789 -8.035 -11.548 1.00 95.50 122 THR A O 1
ATOM 963 N N . ASP A 1 123 ? 5.506 -9.465 -11.712 1.00 89.88 123 ASP A N 1
ATOM 964 C CA . ASP A 1 123 ? 4.988 -10.216 -12.875 1.00 89.88 123 ASP A CA 1
ATOM 965 C C . ASP A 1 123 ? 3.550 -10.735 -12.686 1.00 89.88 123 ASP A C 1
ATOM 967 O O . ASP A 1 123 ? 2.764 -10.717 -13.628 1.00 89.88 123 ASP A O 1
ATOM 971 N N . GLU A 1 124 ? 3.194 -11.151 -11.470 1.00 94.19 124 GLU A N 1
ATOM 972 C CA . GLU A 1 124 ? 1.873 -11.708 -11.140 1.00 94.19 124 GLU A CA 1
ATOM 973 C C . GLU A 1 124 ? 0.962 -10.694 -10.422 1.00 94.19 124 GLU A C 1
ATOM 975 O O . GLU A 1 124 ? -0.053 -11.069 -9.838 1.00 94.19 124 GLU A O 1
ATOM 980 N N . PHE A 1 125 ? 1.313 -9.402 -10.421 1.00 95.69 125 PHE A N 1
ATOM 981 C CA . PHE A 1 125 ? 0.461 -8.378 -9.814 1.00 95.69 125 PHE A CA 1
ATOM 982 C C . PHE A 1 125 ? -0.764 -8.088 -10.703 1.00 95.69 125 PHE A C 1
ATOM 984 O O . PHE A 1 125 ? -0.643 -8.000 -11.927 1.00 95.69 125 PHE A O 1
ATOM 991 N N . PRO A 1 126 ? -1.948 -7.853 -10.110 1.00 92.62 126 PRO A N 1
ATOM 992 C CA . PRO A 1 126 ? -3.135 -7.420 -10.840 1.00 92.62 126 PRO A CA 1
ATOM 993 C C . PRO A 1 126 ? -2.898 -6.118 -11.609 1.00 92.62 126 PRO A C 1
ATOM 995 O O . PRO A 1 126 ? -2.298 -5.180 -11.092 1.00 92.62 126 PRO A O 1
ATOM 998 N N . VAL A 1 127 ? -3.439 -6.001 -12.822 1.00 90.62 127 VAL A N 1
ATOM 999 C CA . VAL A 1 127 ? -3.247 -4.827 -13.700 1.00 90.62 127 VAL A CA 1
ATOM 1000 C C . VAL A 1 127 ? -4.196 -3.670 -13.325 1.00 90.62 127 VAL A C 1
ATOM 1002 O O . VAL A 1 127 ? -4.921 -3.132 -14.162 1.00 90.62 127 VAL A O 1
ATOM 1005 N N . ARG A 1 128 ? -4.259 -3.320 -12.037 1.00 89.06 128 ARG A N 1
ATOM 1006 C CA . ARG A 1 128 ? -5.119 -2.265 -11.471 1.00 89.06 128 ARG A CA 1
ATOM 1007 C C . ARG A 1 128 ? -4.404 -1.505 -10.349 1.00 89.06 128 ARG A C 1
ATOM 1009 O O . ARG A 1 128 ? -3.504 -2.077 -9.742 1.00 89.06 128 ARG A O 1
ATOM 1016 N N . PRO A 1 129 ? -4.792 -0.249 -10.049 1.00 93.00 129 PRO A N 1
ATOM 1017 C CA . PRO A 1 129 ? -4.124 0.538 -9.020 1.00 93.00 129 PRO A CA 1
ATOM 1018 C C . PRO A 1 129 ? -4.253 -0.035 -7.604 1.00 93.00 129 PRO A C 1
ATOM 1020 O O . PRO A 1 129 ? -5.336 -0.459 -7.204 1.00 93.00 129 PRO A O 1
ATOM 1023 N N . MET A 1 130 ? -3.164 0.022 -6.837 1.00 96.00 130 MET A N 1
ATOM 1024 C CA . MET A 1 130 ? -3.125 -0.330 -5.411 1.00 96.00 130 MET A CA 1
ATOM 1025 C C . MET A 1 130 ? -2.236 0.659 -4.645 1.00 96.00 130 MET A C 1
ATOM 1027 O O . MET A 1 130 ? -1.178 1.052 -5.142 1.00 96.00 130 MET A O 1
ATOM 1031 N N . ASP A 1 131 ? -2.646 1.035 -3.435 1.00 95.88 131 ASP A N 1
ATOM 1032 C CA . ASP A 1 131 ? -1.835 1.802 -2.475 1.00 95.88 131 ASP A CA 1
ATOM 1033 C C . ASP A 1 131 ? -1.396 0.869 -1.343 1.00 95.88 131 ASP A C 1
ATOM 1035 O O . ASP A 1 131 ? -2.170 0.019 -0.897 1.00 95.88 131 ASP A O 1
ATOM 1039 N N . GLY A 1 132 ? -0.148 0.991 -0.900 1.00 96.06 132 GLY A N 1
ATOM 1040 C CA . GLY A 1 132 ? 0.431 0.092 0.086 1.00 96.06 132 GLY A CA 1
ATOM 1041 C C . GLY A 1 132 ? 1.857 0.445 0.478 1.00 96.06 132 GLY A C 1
ATOM 1042 O O . GLY A 1 132 ? 2.367 1.533 0.196 1.00 96.06 132 GLY A O 1
ATOM 1043 N N . HIS A 1 133 ? 2.516 -0.505 1.136 1.00 97.12 133 HIS A N 1
ATOM 1044 C CA . HIS A 1 133 ? 3.904 -0.374 1.573 1.00 97.12 133 HIS A CA 1
ATOM 1045 C C . HIS A 1 133 ? 4.738 -1.552 1.082 1.00 97.12 133 HIS A C 1
ATOM 1047 O O . HIS A 1 133 ? 4.318 -2.704 1.161 1.00 97.12 133 HIS A O 1
ATOM 1053 N N . LEU A 1 134 ? 5.942 -1.260 0.599 1.00 97.81 134 LEU A N 1
ATOM 1054 C CA . LEU A 1 134 ? 7.002 -2.247 0.464 1.00 97.81 134 LEU A CA 1
ATOM 1055 C C . LEU A 1 134 ? 7.592 -2.489 1.848 1.00 97.81 134 LEU A C 1
ATOM 1057 O O . LEU A 1 134 ? 8.155 -1.581 2.466 1.00 97.81 134 LEU A O 1
ATOM 1061 N N . TRP A 1 135 ? 7.409 -3.705 2.342 1.00 97.50 135 TRP A N 1
ATOM 1062 C CA . TRP A 1 135 ? 7.648 -4.058 3.728 1.00 97.50 135 TRP A CA 1
ATOM 1063 C C . TRP A 1 135 ? 8.531 -5.294 3.820 1.00 97.50 135 TRP A C 1
ATOM 1065 O O . TRP A 1 135 ? 8.277 -6.303 3.165 1.00 97.50 135 TRP A O 1
ATOM 1075 N N . SER A 1 136 ? 9.576 -5.207 4.638 1.00 96.62 136 SER A N 1
ATOM 1076 C CA . SER A 1 136 ? 10.446 -6.334 4.965 1.00 96.62 136 SER A CA 1
ATOM 1077 C C . SER A 1 136 ? 10.121 -6.925 6.329 1.00 96.62 136 SER A C 1
ATOM 1079 O O . SER A 1 136 ? 10.655 -7.965 6.653 1.00 96.62 136 SER A O 1
ATOM 1081 N N . GLY A 1 137 ? 9.264 -6.342 7.164 1.00 94.75 137 GLY A N 1
ATOM 1082 C CA . GLY A 1 137 ? 9.028 -6.811 8.535 1.00 94.75 137 GLY A CA 1
ATOM 1083 C C . GLY A 1 137 ? 9.242 -5.704 9.564 1.00 94.75 137 GLY A C 1
ATOM 1084 O O . GLY A 1 137 ? 9.738 -4.624 9.248 1.00 94.75 137 GLY A O 1
ATOM 1085 N N . ARG A 1 138 ? 8.865 -5.964 10.816 1.00 94.12 138 ARG A N 1
ATOM 1086 C CA . ARG A 1 138 ? 8.943 -4.968 11.897 1.00 94.12 138 ARG A CA 1
ATOM 1087 C C . ARG A 1 138 ? 10.384 -4.581 12.219 1.00 94.12 138 ARG A C 1
ATOM 1089 O O . ARG A 1 138 ? 11.247 -5.450 12.316 1.00 94.12 138 ARG A O 1
ATOM 1096 N N . GLY A 1 139 ? 10.634 -3.281 12.381 1.00 90.94 139 GLY A N 1
ATOM 1097 C CA . GLY A 1 139 ? 11.962 -2.737 12.675 1.00 90.94 139 GLY A CA 1
ATOM 1098 C C . GLY A 1 139 ? 12.961 -2.859 11.520 1.00 90.94 139 GLY A C 1
ATOM 1099 O O . GLY A 1 139 ? 14.160 -2.673 11.728 1.00 90.94 139 GLY A O 1
ATOM 1100 N N . ARG A 1 140 ? 12.495 -3.187 10.306 1.00 95.25 140 ARG A N 1
ATOM 1101 C CA . ARG A 1 140 ? 13.343 -3.417 9.126 1.00 95.25 140 ARG A CA 1
ATOM 1102 C C . ARG A 1 140 ? 13.212 -2.325 8.063 1.00 95.25 140 ARG A C 1
ATOM 1104 O O . ARG A 1 140 ? 13.594 -2.548 6.916 1.00 95.25 140 ARG A O 1
ATOM 1111 N N . PHE A 1 141 ? 12.776 -1.120 8.449 1.00 94.88 141 PHE A N 1
ATOM 1112 C CA . PHE A 1 141 ? 12.670 0.048 7.563 1.00 94.88 141 PHE A CA 1
ATOM 1113 C C . PHE A 1 141 ? 13.880 0.244 6.647 1.00 94.88 141 PHE A C 1
ATOM 1115 O O . PHE A 1 141 ? 13.748 0.323 5.430 1.00 94.88 141 PHE A O 1
ATOM 1122 N N . LYS A 1 142 ? 15.083 0.298 7.240 1.00 95.19 142 LYS A N 1
ATOM 1123 C CA . LYS A 1 142 ? 16.331 0.582 6.518 1.00 95.19 142 LYS A CA 1
ATOM 1124 C C . LYS A 1 142 ? 16.637 -0.475 5.461 1.00 95.19 142 LYS A C 1
ATOM 1126 O O . LYS A 1 142 ? 17.199 -0.148 4.419 1.00 95.19 142 LYS A O 1
ATOM 1131 N N . GLU A 1 143 ? 16.274 -1.729 5.725 1.00 95.62 143 GLU A N 1
ATOM 1132 C CA . GLU A 1 143 ? 16.403 -2.819 4.756 1.00 95.62 143 GLU A CA 1
ATOM 1133 C C . GLU A 1 143 ? 15.460 -2.585 3.569 1.00 95.62 143 GLU A C 1
ATOM 1135 O O . GLU A 1 143 ? 15.903 -2.642 2.422 1.00 95.62 143 GLU A O 1
ATOM 1140 N N . ALA A 1 144 ? 14.197 -2.226 3.835 1.00 96.62 144 ALA A N 1
ATOM 1141 C CA . ALA A 1 144 ? 13.226 -1.904 2.792 1.00 96.62 144 ALA A CA 1
ATOM 1142 C C . ALA A 1 144 ? 13.633 -0.684 1.958 1.00 96.62 144 ALA A C 1
ATOM 1144 O O . ALA A 1 144 ? 13.602 -0.737 0.727 1.00 96.62 144 ALA A O 1
ATOM 1145 N N . GLU A 1 145 ? 14.071 0.390 2.610 1.00 95.12 145 GLU A N 1
ATOM 1146 C CA . GLU A 1 145 ? 14.557 1.605 1.956 1.00 95.12 145 GLU A CA 1
ATOM 1147 C C . GLU A 1 145 ? 15.764 1.316 1.054 1.00 95.12 145 GLU A C 1
ATOM 1149 O O . GLU A 1 145 ? 15.768 1.691 -0.121 1.00 95.12 145 GLU A O 1
ATOM 1154 N N . THR A 1 146 ? 16.753 0.580 1.570 1.00 94.06 146 THR A N 1
ATOM 1155 C CA . THR A 1 146 ? 17.959 0.209 0.814 1.00 94.06 146 THR A CA 1
ATOM 1156 C C . THR A 1 146 ? 17.614 -0.655 -0.396 1.00 94.06 146 THR A C 1
ATOM 1158 O O . THR A 1 146 ? 18.131 -0.417 -1.488 1.00 94.06 146 THR A O 1
ATOM 1161 N N . ALA A 1 147 ? 16.719 -1.633 -0.237 1.00 94.25 147 ALA A N 1
ATOM 1162 C CA . ALA A 1 147 ? 16.274 -2.480 -1.338 1.00 94.25 147 ALA A CA 1
ATOM 1163 C C . ALA A 1 147 ? 15.570 -1.665 -2.439 1.00 94.25 147 ALA A C 1
ATOM 1165 O O . ALA A 1 147 ? 15.860 -1.854 -3.619 1.00 94.25 147 ALA A O 1
ATOM 1166 N N . CYS A 1 148 ? 14.716 -0.704 -2.069 1.00 93.25 148 CYS A N 1
ATOM 1167 C CA . CYS A 1 148 ? 13.987 0.140 -3.021 1.00 93.25 148 CYS A CA 1
ATOM 1168 C C . CYS A 1 148 ? 14.878 1.125 -3.802 1.00 93.25 148 CYS A C 1
ATOM 1170 O O . CYS A 1 148 ? 14.439 1.660 -4.823 1.00 93.25 148 CYS A O 1
ATOM 1172 N N . ALA A 1 149 ? 16.116 1.368 -3.356 1.00 87.75 149 ALA A N 1
ATOM 1173 C CA . ALA A 1 149 ? 17.049 2.290 -4.006 1.00 87.75 149 ALA A CA 1
ATOM 1174 C C . ALA A 1 149 ? 17.665 1.745 -5.314 1.00 87.75 149 ALA A C 1
ATOM 1176 O O . ALA A 1 149 ? 18.247 2.515 -6.080 1.00 87.75 149 ALA A O 1
ATOM 1177 N N . GLY A 1 150 ? 17.542 0.442 -5.593 1.00 83.06 150 GLY A N 1
ATOM 1178 C CA . GLY A 1 150 ? 18.075 -0.190 -6.804 1.00 83.06 150 GLY A CA 1
ATOM 1179 C C . GLY A 1 150 ? 17.322 -1.460 -7.202 1.00 83.06 150 GLY A C 1
ATOM 1180 O O . GLY A 1 150 ? 16.308 -1.797 -6.606 1.00 83.06 150 GLY A O 1
ATOM 1181 N N . ALA A 1 151 ? 17.822 -2.177 -8.212 1.00 79.94 151 ALA A N 1
ATOM 1182 C CA . ALA A 1 151 ? 17.170 -3.361 -8.796 1.00 79.94 151 ALA A CA 1
ATOM 1183 C C . ALA A 1 151 ? 17.792 -4.711 -8.367 1.00 79.94 151 ALA A C 1
ATOM 1185 O O . ALA A 1 151 ? 17.812 -5.658 -9.152 1.00 79.94 151 ALA A O 1
ATOM 1186 N N . GLY A 1 152 ? 18.387 -4.775 -7.171 1.00 80.56 152 GLY A N 1
ATOM 1187 C CA . GLY A 1 152 ? 19.174 -5.928 -6.707 1.00 80.56 152 GLY A CA 1
ATOM 1188 C C . GLY A 1 152 ? 18.386 -6.984 -5.924 1.00 80.56 152 GLY A C 1
ATOM 1189 O O . GLY A 1 152 ? 17.172 -6.897 -5.760 1.00 80.56 152 GLY A O 1
ATOM 1190 N N . ASP A 1 153 ? 19.103 -7.957 -5.362 1.00 89.62 153 ASP A N 1
ATOM 1191 C CA . ASP A 1 153 ? 18.515 -9.101 -4.643 1.00 89.62 153 ASP A CA 1
ATOM 1192 C C . ASP A 1 153 ? 17.803 -8.725 -3.329 1.00 89.62 153 ASP A C 1
ATOM 1194 O O . ASP A 1 153 ? 17.035 -9.519 -2.791 1.00 89.62 153 ASP A O 1
ATOM 1198 N N . GLY A 1 154 ? 17.983 -7.494 -2.832 1.00 92.81 154 GLY A N 1
ATOM 1199 C CA . GLY A 1 154 ? 17.292 -6.991 -1.637 1.00 92.81 154 GLY A CA 1
ATOM 1200 C C . GLY A 1 154 ? 15.761 -7.036 -1.738 1.00 92.81 154 GLY A C 1
ATOM 1201 O O . GLY A 1 154 ? 15.080 -7.141 -0.722 1.00 92.81 154 GLY A O 1
ATOM 1202 N N . TRP A 1 155 ? 15.206 -7.048 -2.955 1.00 96.25 155 TRP A N 1
ATOM 1203 C CA . TRP A 1 155 ? 13.765 -7.190 -3.186 1.00 96.25 155 TRP A CA 1
ATOM 1204 C C . TRP A 1 155 ? 13.196 -8.538 -2.720 1.00 96.25 155 TRP A C 1
ATOM 1206 O O . TRP A 1 155 ? 11.997 -8.632 -2.478 1.00 96.25 155 TRP A O 1
ATOM 1216 N N . ILE A 1 156 ? 14.026 -9.577 -2.560 1.00 96.50 156 ILE A N 1
ATOM 1217 C CA . ILE A 1 156 ? 13.584 -10.911 -2.109 1.00 96.50 156 ILE A CA 1
ATOM 1218 C C . ILE A 1 156 ? 12.991 -10.845 -0.693 1.00 96.50 156 ILE A C 1
ATOM 1220 O O . ILE A 1 156 ? 12.041 -11.570 -0.378 1.00 96.50 156 ILE A O 1
ATOM 1224 N N . ALA A 1 157 ? 13.531 -9.953 0.143 1.00 95.38 157 ALA A N 1
ATOM 1225 C CA . ALA A 1 157 ? 13.075 -9.727 1.510 1.00 95.38 157 ALA A CA 1
ATOM 1226 C C . ALA A 1 157 ? 11.787 -8.891 1.591 1.00 95.38 157 ALA A C 1
ATOM 1228 O O . ALA A 1 157 ? 11.200 -8.797 2.667 1.00 95.38 157 ALA A O 1
ATOM 1229 N N . LEU A 1 158 ? 11.347 -8.286 0.483 1.00 97.81 158 LEU A N 1
ATOM 1230 C CA . LEU A 1 158 ? 10.187 -7.402 0.459 1.00 97.81 158 LEU A CA 1
ATOM 1231 C C . LEU A 1 158 ? 8.906 -8.139 0.104 1.00 97.81 158 LEU A C 1
ATOM 1233 O O . LEU A 1 158 ? 8.894 -9.110 -0.655 1.00 97.81 158 LEU A O 1
ATOM 1237 N N . ARG A 1 159 ? 7.804 -7.598 0.602 1.00 97.56 159 ARG A N 1
ATOM 1238 C CA . ARG A 1 159 ? 6.451 -7.801 0.094 1.00 97.56 159 ARG A CA 1
ATOM 1239 C C . ARG A 1 159 ? 5.830 -6.443 -0.180 1.00 97.56 159 ARG A C 1
ATOM 1241 O O . ARG A 1 159 ? 6.118 -5.483 0.531 1.00 97.56 159 ARG A O 1
ATOM 1248 N N . PHE A 1 160 ? 5.002 -6.344 -1.212 1.00 98.12 160 PHE A N 1
ATOM 1249 C CA . PHE A 1 160 ? 4.108 -5.208 -1.370 1.00 98.12 160 PHE A CA 1
ATOM 1250 C C . PHE A 1 160 ? 2.819 -5.515 -0.613 1.00 98.12 160 PHE A C 1
ATOM 1252 O O . PHE A 1 160 ? 1.970 -6.265 -1.090 1.00 98.12 160 PHE A O 1
ATOM 1259 N N . SER A 1 161 ? 2.704 -4.955 0.585 1.00 97.44 161 SER A N 1
ATOM 1260 C CA . SER A 1 161 ? 1.514 -5.058 1.420 1.00 97.44 161 SER A CA 1
ATOM 1261 C C . SER A 1 161 ? 0.548 -3.941 1.029 1.00 97.44 161 SER A C 1
ATOM 1263 O O . SER A 1 161 ? 0.651 -2.804 1.502 1.00 97.44 161 SER A O 1
ATOM 1265 N N . ALA A 1 162 ? -0.353 -4.259 0.106 1.00 96.88 162 ALA A N 1
ATOM 1266 C CA . ALA A 1 162 ? -1.403 -3.369 -0.359 1.00 96.88 162 ALA A CA 1
ATOM 1267 C C . ALA A 1 162 ? -2.473 -3.196 0.730 1.00 96.88 162 ALA A C 1
ATOM 1269 O O . ALA A 1 162 ? -2.896 -4.164 1.361 1.00 96.88 162 ALA A O 1
ATOM 1270 N N . SER A 1 163 ? -2.912 -1.961 0.965 1.00 95.38 163 SER A N 1
ATOM 1271 C CA . SER A 1 163 ? -3.885 -1.612 2.010 1.00 95.38 163 SER A CA 1
ATOM 1272 C C . SER A 1 163 ? -5.164 -0.971 1.470 1.00 95.38 163 SER A C 1
ATOM 1274 O O . SER A 1 163 ? -6.172 -0.938 2.180 1.00 95.38 163 SER A O 1
ATOM 1276 N N . ASP A 1 164 ? -5.163 -0.480 0.230 1.00 95.81 164 ASP A N 1
ATOM 1277 C CA . ASP A 1 164 ? -6.348 0.056 -0.446 1.00 95.81 164 ASP A CA 1
ATOM 1278 C C . ASP A 1 164 ? -6.277 -0.221 -1.964 1.00 95.81 164 ASP A C 1
ATOM 1280 O O . ASP A 1 164 ? -5.193 -0.415 -2.525 1.00 95.81 164 ASP A O 1
ATOM 1284 N N . ALA A 1 165 ? -7.432 -0.213 -2.633 1.00 94.62 165 ALA A N 1
ATOM 1285 C CA . ALA A 1 165 ? -7.566 -0.235 -4.092 1.00 94.62 165 ALA A CA 1
ATOM 1286 C C . ALA A 1 165 ? -8.179 1.106 -4.540 1.00 94.62 165 ALA A C 1
ATOM 1288 O O . ALA A 1 165 ? -9.401 1.203 -4.699 1.00 94.62 165 ALA A O 1
ATOM 1289 N N . PRO A 1 166 ? -7.353 2.158 -4.697 1.00 91.88 166 PRO A N 1
ATOM 1290 C CA . PRO A 1 166 ? -7.807 3.543 -4.698 1.00 91.88 166 PRO A CA 1
ATOM 1291 C C . PRO A 1 166 ? -8.853 3.859 -5.766 1.00 91.88 166 PRO A C 1
ATOM 1293 O O . PRO A 1 166 ? -8.661 3.578 -6.950 1.00 91.88 166 PRO A O 1
ATOM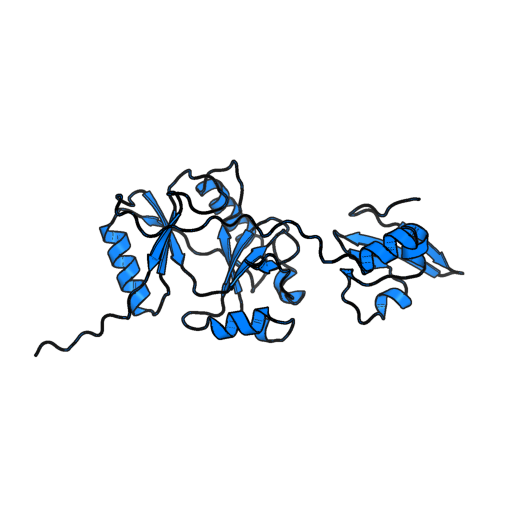 1296 N N . ASP A 1 167 ? -9.930 4.515 -5.339 1.00 87.00 167 ASP A N 1
ATOM 1297 C CA . ASP A 1 167 ? -11.045 4.921 -6.188 1.00 87.00 167 ASP A CA 1
ATOM 1298 C C . ASP A 1 167 ? -11.718 6.170 -5.591 1.00 87.00 167 ASP A C 1
ATOM 1300 O O . ASP A 1 167 ? -12.126 6.139 -4.425 1.00 87.00 167 ASP A O 1
ATOM 1304 N N . PRO A 1 168 ? -11.801 7.292 -6.330 1.00 82.94 168 PRO A N 1
ATOM 1305 C CA . PRO A 1 168 ? -12.285 8.554 -5.778 1.00 82.94 168 PRO A CA 1
ATOM 1306 C C . PRO A 1 168 ? -13.804 8.609 -5.595 1.00 82.94 168 PRO A C 1
ATOM 1308 O O . PRO A 1 168 ? -14.286 9.560 -4.983 1.00 82.94 168 PRO A O 1
ATOM 1311 N N . VAL A 1 169 ? -14.561 7.656 -6.148 1.00 82.94 169 VAL A N 1
ATOM 1312 C CA . VAL A 1 169 ? -16.034 7.667 -6.097 1.00 82.94 169 VAL A CA 1
ATOM 1313 C C . VAL A 1 169 ? -16.622 6.475 -5.355 1.00 82.94 169 VAL A C 1
ATOM 1315 O O . VAL A 1 169 ? -17.785 6.529 -4.963 1.00 82.94 169 VAL A O 1
ATOM 1318 N N . GLU A 1 170 ? -15.839 5.422 -5.126 1.00 86.31 170 GLU A N 1
ATOM 1319 C CA . GLU A 1 170 ? -16.293 4.265 -4.361 1.00 86.31 170 GLU A CA 1
ATOM 1320 C C . GLU A 1 170 ? -15.976 4.362 -2.860 1.00 86.31 170 GLU A C 1
ATOM 1322 O O . GLU A 1 170 ? -14.892 4.826 -2.470 1.00 86.31 170 GLU A O 1
ATOM 1327 N N . PRO A 1 171 ? -16.896 3.873 -2.006 1.00 93.50 171 PRO A N 1
ATOM 1328 C CA . PRO A 1 171 ? -16.687 3.819 -0.567 1.00 93.50 171 PRO A CA 1
ATOM 1329 C C . PRO A 1 171 ? -15.592 2.816 -0.206 1.00 93.50 171 PRO A C 1
ATOM 1331 O O . PRO A 1 171 ? -15.330 1.863 -0.945 1.00 93.50 171 PRO A O 1
ATOM 1334 N N . LEU A 1 172 ? -14.975 3.026 0.958 1.00 95.38 172 LEU A N 1
ATOM 1335 C CA . LEU A 1 172 ? -13.896 2.201 1.495 1.00 95.38 172 LEU A CA 1
ATOM 1336 C C . LEU A 1 172 ? -14.173 0.703 1.339 1.00 95.38 172 LEU A C 1
ATOM 1338 O O . LEU A 1 172 ? -13.369 0.003 0.741 1.00 95.38 172 LEU A O 1
ATOM 1342 N N . GLU A 1 173 ? -15.324 0.222 1.786 1.00 94.12 173 GLU A N 1
ATOM 1343 C CA . GLU A 1 173 ? -15.698 -1.193 1.795 1.00 94.12 173 GLU A CA 1
ATOM 1344 C C . GLU A 1 173 ? -15.639 -1.823 0.397 1.00 94.12 173 GLU A C 1
ATOM 1346 O O . GLU A 1 173 ? -15.116 -2.925 0.238 1.00 94.12 173 GLU A O 1
ATOM 1351 N N . ALA A 1 174 ? -16.104 -1.107 -0.631 1.00 92.25 174 ALA A N 1
ATOM 1352 C CA . ALA A 1 174 ? -16.040 -1.574 -2.015 1.00 92.25 174 ALA A CA 1
ATOM 1353 C C . ALA A 1 174 ? -14.588 -1.674 -2.508 1.00 92.25 174 ALA A C 1
ATOM 1355 O O . ALA A 1 174 ? -14.213 -2.655 -3.155 1.00 92.25 174 ALA A O 1
ATOM 1356 N N . ARG A 1 175 ? -13.742 -0.705 -2.135 1.00 95.44 175 ARG A N 1
ATOM 1357 C CA . ARG A 1 175 ? -12.307 -0.733 -2.449 1.00 95.44 175 ARG A CA 1
ATOM 1358 C C . ARG A 1 175 ? -11.591 -1.881 -1.740 1.00 95.44 175 ARG A C 1
ATOM 1360 O O . ARG A 1 175 ? -10.714 -2.504 -2.331 1.00 95.44 175 ARG A O 1
ATOM 1367 N N . LEU A 1 176 ? -11.978 -2.200 -0.506 1.00 95.50 176 LEU A N 1
ATOM 1368 C CA . LEU A 1 176 ? -11.388 -3.301 0.257 1.00 95.50 176 LEU A CA 1
ATOM 1369 C C . LEU A 1 176 ? -11.791 -4.672 -0.287 1.00 95.50 176 LEU A C 1
ATOM 1371 O O . LEU A 1 176 ? -10.929 -5.534 -0.430 1.00 95.50 176 LEU A O 1
ATOM 1375 N N . LEU A 1 177 ? -13.061 -4.857 -0.654 1.00 93.12 177 LEU A N 1
ATOM 1376 C CA . LEU A 1 177 ? -13.521 -6.075 -1.332 1.00 93.12 177 LEU A CA 1
ATOM 1377 C C . LEU A 1 177 ? -12.777 -6.278 -2.654 1.00 93.12 177 LEU A C 1
ATOM 1379 O O . LEU A 1 177 ? -12.256 -7.355 -2.926 1.00 93.12 177 LEU A O 1
ATOM 1383 N N . ARG A 1 178 ? -12.639 -5.208 -3.442 1.00 94.62 178 ARG A N 1
ATOM 1384 C CA . ARG A 1 178 ? -11.862 -5.228 -4.683 1.00 94.62 178 ARG A CA 1
ATOM 1385 C C . ARG A 1 178 ? -10.396 -5.585 -4.434 1.00 94.62 178 ARG A C 1
ATOM 1387 O O . ARG A 1 178 ? -9.809 -6.312 -5.231 1.00 94.62 178 ARG A O 1
ATOM 1394 N N . LEU A 1 179 ? -9.790 -5.059 -3.370 1.00 96.25 179 LEU A N 1
ATOM 1395 C CA . LEU A 1 179 ? -8.418 -5.391 -2.999 1.00 96.25 179 LEU A CA 1
ATOM 1396 C C . LEU A 1 179 ? -8.265 -6.875 -2.651 1.00 96.25 179 LEU A C 1
ATOM 1398 O O . LEU A 1 179 ? -7.326 -7.506 -3.135 1.00 96.25 179 LEU A O 1
ATOM 1402 N N . ASP A 1 180 ? -9.189 -7.426 -1.866 1.00 94.81 180 ASP A N 1
ATOM 1403 C CA . ASP A 1 180 ? -9.203 -8.848 -1.511 1.00 94.81 180 ASP A CA 1
ATOM 1404 C C . ASP A 1 180 ? -9.348 -9.732 -2.761 1.00 94.81 180 ASP A C 1
ATOM 1406 O O . ASP A 1 180 ? -8.551 -10.648 -2.956 1.00 94.81 180 ASP A O 1
ATOM 1410 N N . ASP A 1 181 ? -10.264 -9.402 -3.676 1.00 93.38 181 ASP A N 1
ATOM 1411 C CA . ASP A 1 181 ? -10.435 -10.120 -4.949 1.00 93.38 181 ASP A CA 1
ATOM 1412 C C . ASP A 1 181 ? -9.162 -10.098 -5.806 1.00 93.38 181 ASP A C 1
ATOM 1414 O O . ASP A 1 181 ? -8.748 -11.117 -6.370 1.00 93.38 181 ASP A O 1
ATOM 1418 N N . MET A 1 182 ? -8.521 -8.931 -5.905 1.00 94.06 182 MET A N 1
ATOM 1419 C CA . MET A 1 182 ? -7.263 -8.748 -6.629 1.00 94.06 182 MET A CA 1
ATOM 1420 C C . MET A 1 182 ? -6.131 -9.577 -6.018 1.00 94.06 182 MET A C 1
ATOM 1422 O O . MET A 1 182 ? -5.385 -10.226 -6.754 1.00 94.06 182 MET A O 1
ATOM 1426 N N . TRP A 1 183 ? -6.015 -9.588 -4.691 1.00 95.19 183 TRP A N 1
ATOM 1427 C CA . TRP A 1 183 ? -5.016 -10.381 -3.983 1.00 95.19 183 TRP A CA 1
ATOM 1428 C C . TRP A 1 183 ? -5.270 -11.885 -4.130 1.00 95.19 183 TRP A C 1
ATOM 1430 O O . TRP A 1 183 ? -4.360 -12.609 -4.521 1.00 95.19 183 TRP A O 1
ATOM 1440 N N . ARG A 1 184 ? -6.507 -12.359 -3.940 1.00 93.31 184 ARG A N 1
ATOM 1441 C CA . ARG A 1 184 ? -6.873 -13.780 -4.114 1.00 93.31 184 ARG A CA 1
ATOM 1442 C C . ARG A 1 184 ? -6.677 -14.290 -5.537 1.00 93.31 184 ARG A C 1
ATOM 1444 O O . ARG A 1 184 ? -6.422 -15.475 -5.735 1.00 93.31 184 ARG A O 1
ATOM 1451 N N . SER A 1 185 ? -6.834 -13.412 -6.524 1.00 90.88 185 SER A N 1
ATOM 1452 C CA . SER A 1 185 ? -6.637 -13.746 -7.939 1.00 90.88 185 SER A CA 1
ATOM 1453 C C . SER A 1 185 ? -5.165 -13.712 -8.358 1.00 90.88 185 SER A C 1
ATOM 1455 O O . SER A 1 185 ? -4.813 -14.261 -9.404 1.00 90.88 185 SER A O 1
ATOM 1457 N N . SER A 1 186 ? -4.307 -13.066 -7.567 1.00 93.38 186 SER A N 1
ATOM 1458 C CA . SER A 1 186 ? -2.866 -13.004 -7.793 1.00 93.38 186 SER A CA 1
ATOM 1459 C C . SER A 1 186 ? -2.198 -14.319 -7.402 1.00 93.38 186 SER A C 1
ATOM 1461 O O . SER A 1 186 ? -2.532 -14.941 -6.397 1.00 93.38 186 SER A O 1
ATOM 1463 N N . ARG A 1 187 ? -1.199 -14.732 -8.185 1.00 93.50 187 ARG A N 1
ATOM 1464 C CA . ARG A 1 187 ? -0.301 -15.847 -7.836 1.00 93.50 187 ARG A CA 1
ATOM 1465 C C . ARG A 1 187 ? 1.027 -15.366 -7.261 1.00 93.50 187 ARG A C 1
ATOM 1467 O O . ARG A 1 187 ? 1.923 -16.177 -7.026 1.00 93.50 187 ARG A O 1
ATOM 1474 N N . SER A 1 188 ? 1.181 -14.057 -7.071 1.00 95.56 188 SER A N 1
ATOM 1475 C CA . SER A 1 188 ? 2.433 -13.486 -6.600 1.00 95.56 188 SER A CA 1
ATOM 1476 C C . SER A 1 188 ? 2.674 -13.841 -5.140 1.00 95.56 188 SER A C 1
ATOM 1478 O O . SER A 1 188 ? 1.884 -13.494 -4.270 1.00 95.56 188 SER A O 1
ATOM 1480 N N . ALA A 1 189 ? 3.834 -14.430 -4.860 1.00 95.12 189 ALA A N 1
ATOM 1481 C CA . ALA A 1 189 ? 4.328 -14.570 -3.495 1.00 95.12 189 ALA A CA 1
ATOM 1482 C C . ALA A 1 189 ? 4.789 -13.232 -2.889 1.00 95.12 189 ALA A C 1
ATOM 1484 O O . ALA A 1 189 ? 5.170 -13.212 -1.723 1.00 95.12 189 ALA A O 1
ATOM 1485 N N . PHE A 1 190 ? 4.807 -12.148 -3.677 1.00 97.44 190 PHE A N 1
ATOM 1486 C CA . PHE A 1 190 ? 5.307 -10.825 -3.298 1.00 97.44 190 PHE A CA 1
ATOM 1487 C C . PHE A 1 190 ? 4.203 -9.782 -3.085 1.00 97.44 190 PHE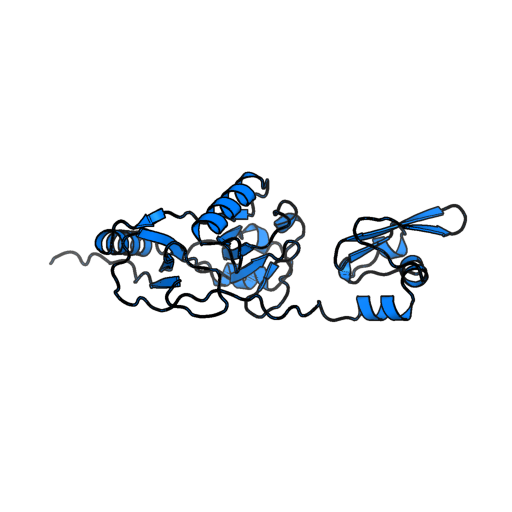 A C 1
ATOM 1489 O O . PHE A 1 190 ? 4.517 -8.634 -2.772 1.00 97.44 190 PHE A O 1
ATOM 1496 N N . LEU A 1 191 ? 2.934 -10.164 -3.255 1.00 97.69 191 LEU A N 1
ATOM 1497 C CA . LEU A 1 191 ? 1.770 -9.317 -3.010 1.00 97.69 191 LEU A CA 1
ATOM 1498 C C . LEU A 1 191 ? 0.997 -9.838 -1.803 1.00 97.69 191 LEU A C 1
ATOM 1500 O O . LEU A 1 191 ? 0.518 -10.969 -1.827 1.00 97.69 191 LEU A O 1
ATOM 1504 N N . ASP A 1 192 ? 0.782 -8.971 -0.823 1.00 95.00 192 ASP A N 1
ATOM 1505 C CA . ASP A 1 192 ? -0.103 -9.232 0.307 1.00 95.00 192 ASP A CA 1
ATOM 1506 C C . ASP A 1 192 ? -1.207 -8.174 0.348 1.00 95.00 192 ASP A C 1
ATOM 1508 O O . ASP A 1 192 ? -0.949 -6.995 0.100 1.00 95.00 192 ASP A O 1
ATOM 1512 N N . ALA A 1 193 ? -2.430 -8.572 0.693 1.00 90.62 193 ALA A N 1
ATOM 1513 C CA . ALA A 1 193 ? -3.457 -7.637 1.141 1.00 90.62 193 ALA A CA 1
ATOM 1514 C C . ALA A 1 193 ? -3.384 -7.529 2.668 1.00 90.62 193 ALA A C 1
ATOM 1516 O O . ALA A 1 193 ? -3.494 -8.531 3.376 1.00 90.62 193 ALA A O 1
ATOM 1517 N N . GLY A 1 194 ? -3.179 -6.316 3.184 1.00 78.38 194 GLY A N 1
ATOM 1518 C CA . GLY A 1 194 ? -3.199 -6.057 4.622 1.00 78.38 194 GLY A CA 1
ATOM 1519 C C . GLY A 1 194 ? -4.524 -6.517 5.228 1.00 78.38 194 GLY A C 1
ATOM 1520 O O . GLY A 1 194 ? -5.583 -6.274 4.648 1.00 78.38 194 GLY A O 1
ATOM 1521 N N . LEU A 1 195 ? -4.457 -7.193 6.377 1.00 83.88 195 LEU A N 1
ATOM 1522 C CA . LEU A 1 195 ? -5.637 -7.681 7.087 1.00 83.88 195 LEU A CA 1
ATOM 1523 C C . LEU A 1 195 ? -6.418 -6.518 7.705 1.00 83.88 195 LEU A C 1
ATOM 1525 O O . LEU A 1 195 ? -5.826 -5.567 8.218 1.00 83.88 195 LEU A O 1
ATOM 1529 N N . GLN A 1 196 ? -7.748 -6.599 7.642 1.00 88.31 196 GLN A N 1
ATOM 1530 C CA . GLN A 1 196 ? -8.626 -5.475 7.969 1.00 88.31 196 GLN A CA 1
ATOM 1531 C C . GLN A 1 196 ? -9.832 -5.960 8.754 1.00 88.31 196 GLN A C 1
ATOM 1533 O O . GLN A 1 196 ? -10.477 -6.935 8.364 1.00 88.31 196 GLN A O 1
ATOM 1538 N N . TRP A 1 197 ? -10.147 -5.266 9.842 1.00 93.62 197 TRP A N 1
ATOM 1539 C CA . TRP A 1 197 ? -11.252 -5.625 10.724 1.00 93.62 197 TRP A CA 1
ATOM 1540 C C . TRP A 1 197 ? -11.994 -4.384 11.199 1.00 93.62 197 TRP A C 1
ATOM 1542 O O . TRP A 1 197 ? -11.432 -3.293 11.262 1.00 93.62 197 TRP A O 1
ATOM 1552 N N . THR A 1 198 ? -13.264 -4.556 11.539 1.00 97.25 198 THR A N 1
ATOM 1553 C CA . THR A 1 198 ? -14.102 -3.494 12.097 1.00 97.25 198 THR A CA 1
ATOM 1554 C C . THR A 1 198 ? -13.889 -3.396 13.602 1.00 97.25 198 THR A C 1
ATOM 1556 O O . THR A 1 198 ? -13.904 -4.417 14.282 1.00 97.25 198 THR A O 1
ATOM 1559 N N . LEU A 1 199 ? -13.718 -2.177 14.109 1.00 97.69 199 LEU A N 1
ATOM 1560 C CA . LEU A 1 199 ? -13.639 -1.891 15.537 1.00 97.69 199 LEU A CA 1
ATOM 1561 C C . LEU A 1 199 ? -15.027 -1.870 16.176 1.00 97.69 199 LEU A C 1
ATOM 1563 O O . LEU A 1 199 ? -15.963 -1.273 15.640 1.00 97.69 199 LEU A O 1
ATOM 1567 N N . SER A 1 200 ? -15.142 -2.437 17.370 1.00 97.50 200 SER A N 1
ATOM 1568 C CA . SER A 1 200 ? -16.318 -2.313 18.230 1.00 97.50 200 SER A CA 1
ATOM 1569 C C . SER A 1 200 ? -16.318 -1.033 19.071 1.00 97.50 200 SER A C 1
ATOM 1571 O O . SER A 1 200 ? -17.318 -0.761 19.725 1.00 97.50 200 SER A O 1
ATOM 1573 N N . GLY A 1 201 ? -15.202 -0.294 19.110 1.00 97.50 201 GLY A N 1
ATOM 1574 C CA . GLY A 1 201 ? -15.060 0.962 19.852 1.00 97.50 201 GLY A CA 1
ATOM 1575 C C . GLY A 1 201 ? -13.652 1.192 20.405 1.00 97.50 201 GLY A C 1
ATOM 1576 O O . GLY A 1 201 ? -12.713 0.446 20.110 1.00 97.50 201 GLY A O 1
ATOM 1577 N N . GLN A 1 202 ? -13.503 2.238 21.221 1.00 97.38 202 GLN A N 1
ATOM 1578 C CA . GLN A 1 202 ? -12.198 2.696 21.721 1.00 97.38 202 GLN A CA 1
ATOM 1579 C C . GLN A 1 202 ? -11.461 1.649 22.579 1.00 97.38 202 GLN A C 1
ATOM 1581 O O . GLN A 1 202 ? -10.261 1.461 22.404 1.00 97.38 202 GLN A O 1
ATOM 1586 N N . GLU A 1 203 ? -12.161 0.903 23.441 1.00 97.62 203 GLU A N 1
ATOM 1587 C CA . GLU A 1 203 ? -11.520 -0.123 24.282 1.00 97.62 203 GLU A CA 1
ATOM 1588 C C . GLU A 1 203 ? -10.851 -1.243 23.469 1.00 97.62 203 GLU A C 1
ATOM 1590 O O . GLU A 1 203 ? -9.835 -1.806 23.890 1.00 97.62 203 GLU A O 1
ATOM 1595 N N . GLU A 1 204 ? -11.426 -1.611 22.320 1.00 98.00 204 GLU A N 1
ATOM 1596 C CA . GLU A 1 204 ? -10.831 -2.613 21.436 1.00 98.00 204 GLU A CA 1
ATOM 1597 C C . GLU A 1 204 ? -9.577 -2.057 20.761 1.00 98.00 204 GLU A C 1
ATOM 1599 O O . GLU A 1 204 ? -8.543 -2.730 20.742 1.00 98.00 204 GLU A O 1
ATOM 1604 N N . LEU A 1 205 ? -9.636 -0.811 20.284 1.00 97.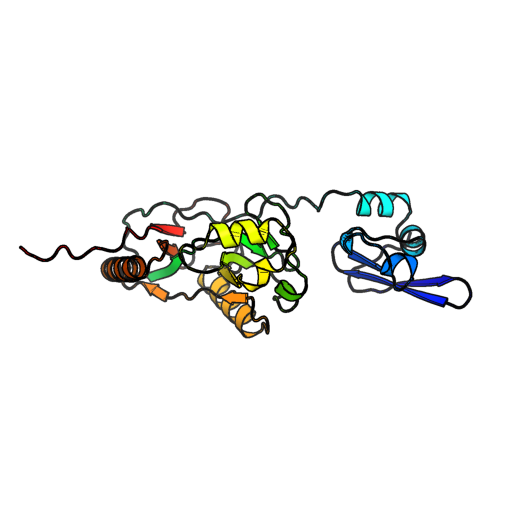56 205 LEU A N 1
ATOM 1605 C CA . LEU A 1 205 ? -8.487 -0.122 19.702 1.00 97.56 205 LEU A CA 1
ATOM 1606 C C . LEU A 1 205 ? -7.309 -0.080 20.687 1.00 97.56 205 LEU A C 1
ATOM 1608 O O . LEU A 1 205 ? -6.194 -0.444 20.314 1.00 97.56 205 LEU A O 1
ATOM 1612 N N . ASP A 1 206 ? -7.552 0.253 21.955 1.00 96.62 206 ASP A N 1
ATOM 1613 C CA . ASP A 1 206 ? -6.508 0.296 22.989 1.00 96.62 206 ASP A CA 1
ATOM 1614 C C . ASP A 1 206 ? -5.891 -1.088 23.257 1.00 96.62 206 ASP A C 1
ATOM 1616 O O . ASP A 1 206 ? -4.684 -1.221 23.488 1.00 96.62 206 ASP A O 1
ATOM 1620 N N . LYS A 1 207 ? -6.698 -2.158 23.214 1.00 97.31 207 LYS A N 1
ATOM 1621 C CA . LYS A 1 207 ? -6.205 -3.545 23.329 1.00 97.31 207 LYS A CA 1
ATOM 1622 C C . LYS A 1 207 ? -5.347 -3.937 22.127 1.00 97.31 207 LYS A C 1
ATOM 1624 O O . LYS A 1 207 ? -4.297 -4.555 22.309 1.00 97.31 207 LYS A O 1
ATOM 1629 N N . ILE A 1 208 ? -5.771 -3.576 20.916 1.00 96.88 208 ILE A N 1
ATOM 1630 C CA . ILE A 1 208 ? -5.025 -3.836 19.679 1.00 96.88 208 ILE A CA 1
ATOM 1631 C C . ILE A 1 208 ? -3.680 -3.110 19.714 1.00 96.88 208 ILE A C 1
ATOM 1633 O O . ILE A 1 208 ? -2.653 -3.741 19.472 1.00 96.88 208 ILE A O 1
ATOM 1637 N N . VAL A 1 209 ? -3.671 -1.820 20.063 1.00 96.50 209 VAL A N 1
ATOM 1638 C CA . VAL A 1 209 ? -2.448 -1.009 20.139 1.00 96.50 209 VAL A CA 1
ATOM 1639 C C . VAL A 1 209 ? -1.471 -1.599 21.151 1.00 96.50 209 VAL A C 1
ATOM 1641 O O . VAL A 1 209 ? -0.326 -1.848 20.787 1.00 96.50 209 VAL A O 1
ATOM 1644 N N . ARG A 1 210 ? -1.913 -1.929 22.374 1.00 96.31 210 ARG A N 1
ATOM 1645 C CA . ARG A 1 210 ? -1.046 -2.579 23.378 1.00 96.31 210 ARG A CA 1
ATOM 1646 C C . ARG A 1 210 ? -0.457 -3.895 22.877 1.00 96.31 210 ARG A C 1
ATOM 1648 O O . ARG A 1 210 ? 0.747 -4.123 22.988 1.00 96.31 210 ARG A O 1
ATOM 1655 N N . ARG A 1 211 ? -1.286 -4.748 22.266 1.00 95.69 211 ARG A N 1
ATOM 1656 C CA . ARG A 1 211 ? -0.831 -6.025 21.699 1.00 95.69 211 ARG A CA 1
ATOM 1657 C C . ARG A 1 211 ? 0.206 -5.820 20.595 1.00 95.69 211 ARG A C 1
ATOM 1659 O O . ARG A 1 211 ? 1.191 -6.548 20.547 1.00 95.69 211 ARG A O 1
ATOM 1666 N N . LEU A 1 212 ? -0.021 -4.873 19.693 1.00 95.19 212 LEU A N 1
ATOM 1667 C CA . LEU A 1 212 ? 0.880 -4.591 18.579 1.00 95.19 212 LEU A CA 1
ATOM 1668 C C . LEU A 1 212 ? 2.190 -3.943 19.051 1.00 95.19 212 LEU A C 1
ATOM 1670 O O . LEU A 1 212 ? 3.253 -4.353 18.581 1.00 95.19 212 LEU A O 1
ATOM 1674 N N . SER A 1 213 ? 2.136 -3.050 20.042 1.00 94.25 213 SER A N 1
ATOM 1675 C CA . SER A 1 213 ? 3.310 -2.510 20.743 1.00 94.25 213 SER A CA 1
ATOM 1676 C C . SER A 1 213 ? 4.186 -3.615 21.328 1.00 94.25 213 SER A C 1
ATOM 1678 O O . SER A 1 213 ? 5.386 -3.649 21.060 1.00 94.25 213 SER A O 1
ATOM 1680 N N . ALA A 1 214 ? 3.595 -4.574 22.049 1.00 93.69 214 ALA A N 1
ATOM 1681 C CA . ALA A 1 214 ? 4.327 -5.709 22.621 1.00 93.69 214 ALA A CA 1
ATOM 1682 C C . ALA A 1 214 ? 5.013 -6.586 21.556 1.00 93.69 214 ALA A C 1
ATOM 1684 O O . ALA A 1 214 ? 6.002 -7.259 21.836 1.00 93.69 214 ALA A O 1
ATOM 1685 N N . LEU A 1 215 ? 4.513 -6.567 20.317 1.00 93.12 215 LEU A N 1
ATOM 1686 C CA . LEU A 1 215 ? 5.089 -7.305 19.197 1.00 93.12 215 LEU A CA 1
ATOM 1687 C C . LEU A 1 215 ? 5.995 -6.440 18.293 1.00 93.12 215 LEU A C 1
ATOM 1689 O O . LEU A 1 215 ? 6.359 -6.888 17.199 1.00 93.12 215 LEU A O 1
ATOM 1693 N N . GLY A 1 216 ? 6.328 -5.214 18.713 1.00 92.25 216 GLY A N 1
ATOM 1694 C CA . GLY A 1 216 ? 7.217 -4.290 18.002 1.00 92.25 216 GLY A CA 1
ATOM 1695 C C . GLY A 1 216 ? 6.624 -3.679 16.730 1.00 92.25 216 GLY A C 1
ATOM 1696 O O . GLY A 1 216 ? 7.370 -3.335 15.813 1.00 92.25 216 GLY A O 1
ATOM 1697 N N . ALA A 1 217 ? 5.296 -3.622 16.611 1.00 94.00 217 ALA A N 1
ATOM 1698 C CA . ALA A 1 217 ? 4.639 -2.990 15.472 1.00 94.00 217 ALA A CA 1
ATOM 1699 C C . ALA A 1 217 ? 4.815 -1.466 15.505 1.00 94.00 217 ALA A C 1
ATOM 1701 O O . ALA A 1 217 ? 5.088 -0.875 16.547 1.00 94.00 217 ALA A O 1
ATOM 1702 N N . TYR A 1 218 ? 4.617 -0.822 14.356 1.00 93.62 218 TYR A N 1
ATOM 1703 C CA . TYR A 1 218 ? 4.778 0.626 14.238 1.00 93.62 218 TYR A CA 1
ATOM 1704 C C . TYR A 1 218 ? 3.530 1.404 14.677 1.00 93.62 218 TYR A C 1
ATOM 1706 O O . TYR A 1 218 ? 3.624 2.481 15.266 1.00 93.62 218 TYR A O 1
ATOM 1714 N N . GLY A 1 219 ? 2.340 0.865 14.418 1.00 94.94 219 GLY A N 1
ATOM 1715 C CA . GLY A 1 219 ? 1.094 1.505 14.817 1.00 94.94 219 GLY A CA 1
ATOM 1716 C C . GLY A 1 219 ? -0.142 0.822 14.260 1.00 94.94 219 GLY A C 1
ATOM 1717 O O . GLY A 1 219 ? -0.086 -0.269 13.694 1.00 94.94 219 GLY A O 1
ATOM 1718 N N . VAL A 1 220 ? -1.256 1.531 14.366 1.00 96.69 220 VAL A N 1
ATOM 1719 C CA . VAL A 1 220 ? -2.548 1.186 13.778 1.00 96.69 220 VAL A CA 1
ATOM 1720 C C . VAL A 1 220 ? -2.986 2.324 12.864 1.00 96.69 220 VAL A C 1
ATOM 1722 O O . VAL A 1 220 ? -2.817 3.500 13.190 1.00 96.69 220 VAL A O 1
ATOM 1725 N N . THR A 1 221 ? -3.561 1.980 11.717 1.00 96.94 221 THR A N 1
ATOM 1726 C CA . THR A 1 221 ? -4.318 2.920 10.887 1.00 96.94 221 THR A CA 1
ATOM 1727 C C . THR A 1 221 ? -5.786 2.540 10.953 1.00 96.94 221 THR A C 1
ATOM 1729 O O . THR A 1 221 ? -6.135 1.390 10.692 1.00 96.94 221 THR A O 1
ATOM 1732 N N . ILE A 1 222 ? -6.641 3.504 11.279 1.00 97.50 222 ILE A N 1
ATOM 1733 C CA . ILE A 1 222 ? -8.097 3.351 11.294 1.00 97.50 222 ILE A CA 1
ATOM 1734 C C . ILE A 1 222 ? -8.707 4.206 10.186 1.00 97.50 222 ILE A C 1
ATOM 1736 O O . ILE A 1 222 ? -8.203 5.285 9.867 1.00 97.50 222 ILE A O 1
ATOM 1740 N N . ARG A 1 223 ? -9.779 3.717 9.570 1.00 97.38 223 ARG A N 1
ATOM 1741 C CA . ARG A 1 223 ? -10.453 4.384 8.456 1.00 97.38 223 ARG A CA 1
ATOM 1742 C C . ARG A 1 223 ? -11.957 4.433 8.670 1.00 97.38 223 ARG A C 1
ATOM 1744 O O . ARG A 1 223 ? -12.562 3.422 9.034 1.00 97.38 223 ARG A O 1
ATOM 1751 N N . ARG A 1 224 ? -12.551 5.599 8.418 1.00 97.12 224 ARG A N 1
ATOM 1752 C CA . ARG A 1 224 ? -13.987 5.834 8.580 1.00 97.12 224 ARG A CA 1
ATOM 1753 C C . ARG A 1 224 ? -14.780 5.026 7.536 1.00 97.12 224 ARG A C 1
ATOM 1755 O O . ARG A 1 224 ? -14.413 5.066 6.354 1.00 97.12 224 ARG A O 1
ATOM 1762 N N . PRO A 1 225 ? -15.864 4.332 7.925 1.00 96.50 225 PRO A N 1
ATOM 1763 C CA . PRO A 1 225 ? -16.732 3.606 6.996 1.00 96.50 225 PRO A CA 1
ATOM 1764 C C . PRO A 1 225 ? -17.335 4.520 5.933 1.00 96.50 225 PRO A C 1
ATOM 1766 O O . PRO A 1 225 ? -17.588 5.699 6.193 1.00 96.50 225 PRO A O 1
ATOM 1769 N N . GLY A 1 226 ? -17.542 4.002 4.725 1.00 94.25 226 GLY A N 1
ATOM 1770 C CA . GLY A 1 226 ? -18.115 4.757 3.607 1.00 94.25 226 GLY A CA 1
ATOM 1771 C C . GLY A 1 226 ? -17.238 5.888 3.052 1.00 94.25 226 GLY A C 1
ATOM 1772 O O . GLY A 1 226 ? -17.640 6.559 2.102 1.00 94.25 226 GLY A O 1
ATOM 1773 N N . SER A 1 227 ? -16.043 6.118 3.608 1.00 95.25 227 SER A N 1
ATOM 1774 C CA . SER A 1 227 ? -15.159 7.202 3.173 1.00 95.25 227 SER A CA 1
ATOM 1775 C C . SER A 1 227 ? -14.639 6.994 1.751 1.00 95.25 227 SER A C 1
ATOM 1777 O O . SER A 1 227 ? -14.292 5.882 1.340 1.00 95.25 227 SER A O 1
ATOM 1779 N N . LEU A 1 228 ? -14.546 8.087 0.993 1.00 91.81 228 LEU A N 1
ATOM 1780 C CA . LEU A 1 228 ? -13.978 8.090 -0.354 1.00 91.81 228 LEU A CA 1
ATOM 1781 C C . LEU A 1 228 ? -12.457 8.222 -0.307 1.00 91.81 228 LEU A C 1
ATOM 1783 O O . LEU A 1 228 ? -11.887 8.801 0.619 1.00 91.81 228 LEU A O 1
ATOM 1787 N N . TYR A 1 229 ? -11.785 7.706 -1.332 1.00 92.69 229 TYR A N 1
ATOM 1788 C CA . TYR A 1 229 ? -10.344 7.841 -1.429 1.00 92.69 229 TYR A CA 1
ATOM 1789 C C . TYR A 1 229 ? -9.990 9.261 -1.887 1.00 92.69 229 TYR A C 1
ATOM 1791 O O . TYR A 1 229 ? -10.291 9.666 -3.011 1.00 92.69 229 TYR A O 1
ATOM 1799 N N . SER A 1 230 ? -9.325 10.028 -1.027 1.00 89.56 230 SER A N 1
ATOM 1800 C CA . SER A 1 230 ? -9.015 11.438 -1.279 1.00 89.56 230 SER A CA 1
ATOM 1801 C C . SER A 1 230 ? -7.523 11.733 -1.200 1.00 89.56 230 SER A C 1
ATOM 1803 O O . SER A 1 230 ? -6.806 11.157 -0.386 1.00 89.56 230 SER A O 1
ATOM 1805 N N . LYS A 1 231 ? -7.057 12.701 -1.997 1.00 87.94 231 LYS A N 1
ATOM 1806 C CA . LYS A 1 231 ? -5.680 13.197 -1.905 1.00 87.94 231 LYS A CA 1
ATOM 1807 C C . LYS A 1 231 ? -5.470 13.969 -0.600 1.00 87.94 231 LYS A C 1
ATOM 1809 O O . LYS A 1 231 ? -6.162 14.953 -0.348 1.00 87.94 231 LYS A O 1
ATOM 1814 N N . GLY A 1 232 ? -4.405 13.640 0.123 1.00 88.81 232 GLY A N 1
ATOM 1815 C CA . GLY A 1 232 ? -3.948 14.401 1.279 1.00 88.81 232 GLY A CA 1
ATOM 1816 C C . GLY A 1 232 ? -4.654 13.996 2.567 1.00 88.81 232 GLY A C 1
ATOM 1817 O O . GLY A 1 232 ? -5.142 12.879 2.698 1.00 88.81 232 GLY A O 1
ATOM 1818 N N . ARG A 1 233 ? -4.635 14.894 3.554 1.00 90.56 233 ARG A N 1
ATOM 1819 C CA . ARG A 1 233 ? -5.137 14.616 4.902 1.00 90.56 233 ARG A CA 1
ATOM 1820 C C . ARG A 1 233 ? -6.612 14.980 5.013 1.00 90.56 233 ARG A C 1
ATOM 1822 O O . ARG A 1 233 ? -6.932 16.170 5.036 1.00 90.56 233 ARG A O 1
ATOM 1829 N N . THR A 1 234 ? -7.481 13.995 5.204 1.00 90.56 234 THR A N 1
ATOM 1830 C CA . THR A 1 234 ? -8.871 14.186 5.660 1.00 90.56 234 THR A CA 1
ATOM 1831 C C . THR A 1 234 ? -9.044 13.631 7.071 1.00 90.56 234 THR A C 1
ATOM 1833 O O . THR A 1 234 ? -8.090 13.123 7.653 1.00 90.56 234 THR A O 1
ATOM 1836 N N . GLY A 1 235 ? -10.231 13.781 7.660 1.00 90.12 235 GLY A N 1
ATOM 1837 C CA . GLY A 1 235 ? -10.551 13.129 8.934 1.00 90.12 235 GLY A CA 1
ATOM 1838 C C . GLY A 1 235 ? -10.915 11.653 8.778 1.00 90.12 235 GLY A C 1
ATOM 1839 O O . GLY A 1 235 ? -11.364 11.058 9.745 1.00 90.12 235 GLY A O 1
ATOM 1840 N N . ASP A 1 236 ? -10.829 11.085 7.572 1.00 94.62 236 ASP A N 1
ATOM 1841 C CA . ASP A 1 236 ? -11.336 9.738 7.269 1.00 94.62 236 ASP A CA 1
ATOM 1842 C C . ASP A 1 236 ? -10.298 8.641 7.456 1.00 94.62 236 ASP A C 1
ATOM 1844 O O . ASP A 1 236 ? -10.637 7.462 7.451 1.00 94.62 236 ASP A O 1
ATOM 1848 N N . VAL A 1 237 ? -9.034 9.025 7.594 1.00 96.25 237 VAL A N 1
ATOM 1849 C CA . VAL A 1 237 ? -7.930 8.120 7.880 1.00 96.25 237 VAL A CA 1
ATOM 1850 C C . VAL A 1 237 ? -7.185 8.707 9.063 1.00 96.25 237 VAL A C 1
ATOM 1852 O O . VAL A 1 237 ? -6.710 9.843 8.993 1.00 96.25 237 VAL A O 1
ATOM 1855 N N . GLU A 1 238 ? -7.072 7.937 10.135 1.00 97.12 238 GLU A N 1
ATOM 1856 C CA . GLU A 1 238 ? -6.346 8.332 11.336 1.00 97.12 238 GLU A CA 1
ATOM 1857 C C . GLU A 1 238 ? -5.297 7.280 11.704 1.00 97.12 238 GLU A C 1
ATOM 1859 O O . GLU A 1 238 ? -5.411 6.101 11.358 1.00 97.12 238 GLU A O 1
ATOM 1864 N N . GLU A 1 239 ? -4.244 7.713 12.387 1.00 95.94 239 GLU A N 1
ATOM 1865 C CA . GLU A 1 239 ? -3.175 6.854 12.881 1.00 95.94 239 GLU A CA 1
ATOM 1866 C C . GLU A 1 239 ? -3.043 6.923 14.398 1.00 95.94 239 GLU A C 1
ATOM 1868 O O . GLU A 1 239 ? -3.163 7.985 15.010 1.00 95.94 239 GLU A O 1
ATOM 1873 N N . VAL A 1 240 ? -2.746 5.765 14.985 1.00 96.25 240 VAL A N 1
ATOM 1874 C CA . VAL A 1 240 ? -2.382 5.615 16.392 1.00 96.25 240 VAL A CA 1
ATOM 1875 C C . VAL A 1 240 ? -1.008 4.947 16.439 1.00 96.25 240 VAL A C 1
ATOM 1877 O O . VAL A 1 240 ? -0.883 3.799 16.002 1.00 96.25 240 VAL A O 1
ATOM 1880 N N . PRO A 1 241 ? 0.051 5.641 16.885 1.00 94.06 241 PRO A N 1
ATOM 1881 C CA . PRO A 1 241 ? 1.369 5.033 17.003 1.00 94.06 241 PRO A CA 1
ATOM 1882 C C . PRO A 1 241 ? 1.371 3.958 18.095 1.00 94.06 241 PRO A C 1
ATOM 1884 O O . PRO A 1 241 ? 0.702 4.089 19.119 1.00 94.06 241 PRO A O 1
ATOM 1887 N N . CYS A 1 242 ? 2.146 2.899 17.885 1.00 91.88 242 CYS A N 1
ATOM 1888 C CA . CYS A 1 242 ? 2.499 1.978 18.957 1.00 91.88 242 CYS A CA 1
ATOM 1889 C C . CYS A 1 242 ? 3.625 2.610 19.790 1.00 91.88 242 CYS A C 1
ATOM 1891 O O . CYS A 1 242 ? 4.619 3.086 19.240 1.00 91.88 242 CYS A O 1
ATOM 1893 N N . GLY A 1 243 ? 3.461 2.642 21.114 1.00 75.06 243 GLY A N 1
ATOM 1894 C CA . GLY A 1 243 ? 4.529 3.022 22.041 1.00 75.06 243 GLY A CA 1
ATOM 1895 C C . GLY A 1 243 ? 5.599 1.927 22.157 1.00 75.06 243 GLY A C 1
ATOM 1896 O O . GLY A 1 243 ? 5.384 0.823 21.637 1.00 75.06 243 GLY A O 1
ATOM 1897 N N . PRO A 1 244 ? 6.730 2.197 22.843 1.00 62.12 244 PRO A N 1
ATOM 1898 C CA . PRO A 1 244 ? 7.673 1.142 23.210 1.00 62.12 244 PRO A CA 1
ATOM 1899 C C . PRO A 1 244 ? 6.927 0.020 23.9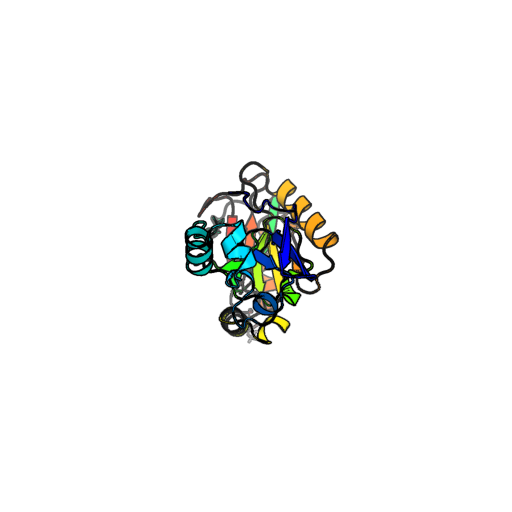54 1.00 62.12 244 PRO A C 1
ATOM 1901 O O . PRO A 1 244 ? 5.920 0.309 24.607 1.00 62.12 244 PRO A O 1
ATOM 1904 N N . PRO A 1 245 ? 7.368 -1.247 23.849 1.00 55.47 245 PRO A N 1
ATOM 1905 C CA . PRO A 1 245 ? 6.762 -2.322 24.627 1.00 55.47 245 PRO A CA 1
ATOM 1906 C C . PRO A 1 245 ? 6.764 -1.919 26.106 1.00 55.47 245 PRO A C 1
ATOM 1908 O O . PRO A 1 245 ? 7.791 -1.451 26.601 1.00 55.47 245 PRO A O 1
ATOM 1911 N N . GLU A 1 246 ? 5.620 -2.061 26.785 1.00 52.75 246 GLU A N 1
ATOM 1912 C CA . GLU A 1 246 ? 5.568 -1.945 28.243 1.00 52.75 246 GLU A CA 1
ATOM 1913 C C . GLU A 1 246 ? 6.559 -2.973 28.792 1.00 52.75 246 GLU A C 1
ATOM 1915 O O . GLU A 1 246 ? 6.386 -4.183 28.643 1.00 52.75 246 GLU A O 1
ATOM 1920 N N . VAL A 1 247 ? 7.674 -2.481 29.326 1.00 48.41 247 VAL A N 1
ATOM 1921 C CA . VAL A 1 247 ? 8.537 -3.286 30.176 1.00 48.41 247 VAL A CA 1
ATOM 1922 C C . VAL A 1 247 ? 7.768 -3.360 31.480 1.00 48.41 247 VAL A C 1
ATOM 1924 O O . VAL A 1 247 ? 7.630 -2.335 32.145 1.00 48.41 247 VAL A O 1
ATOM 1927 N N . ASP A 1 248 ? 7.214 -4.527 31.804 1.00 47.50 248 ASP A N 1
ATOM 1928 C CA . ASP A 1 248 ? 6.745 -4.792 33.161 1.00 47.50 248 ASP A CA 1
ATOM 1929 C C . ASP A 1 248 ? 7.949 -4.563 34.085 1.00 47.50 248 ASP A C 1
ATOM 1931 O O . ASP A 1 248 ? 8.860 -5.395 34.168 1.00 47.50 248 ASP A O 1
ATOM 1935 N N . GLU A 1 249 ? 8.014 -3.393 34.723 1.00 40.38 249 GLU A N 1
ATOM 1936 C CA . GLU A 1 249 ? 8.876 -3.220 35.881 1.00 40.38 249 GLU A CA 1
ATOM 1937 C C . GLU A 1 249 ? 8.348 -4.199 36.933 1.00 40.38 249 GLU A C 1
ATOM 1939 O O . GLU A 1 249 ? 7.155 -4.159 37.246 1.00 40.38 249 GLU A O 1
ATOM 1944 N N . PRO A 1 250 ? 9.176 -5.126 37.447 1.00 41.09 250 PRO A N 1
ATOM 1945 C CA . PRO A 1 250 ? 8.715 -6.023 38.490 1.00 41.09 250 PRO A CA 1
ATOM 1946 C C . PRO A 1 250 ? 8.260 -5.167 39.675 1.00 41.09 250 PRO A C 1
ATOM 1948 O O . PRO A 1 250 ? 9.037 -4.342 40.161 1.00 41.09 250 PRO A O 1
ATOM 1951 N N . GLU A 1 251 ? 7.007 -5.354 40.104 1.00 44.16 251 GLU A N 1
ATOM 1952 C CA . GLU A 1 251 ? 6.487 -4.768 41.342 1.00 44.16 251 GLU A CA 1
ATOM 1953 C C . GLU A 1 251 ? 7.500 -5.034 42.469 1.00 44.16 251 GLU A C 1
ATOM 1955 O O . GLU A 1 251 ? 7.823 -6.191 42.760 1.00 44.16 251 GLU A O 1
ATOM 1960 N N . GLN A 1 252 ? 8.055 -3.957 43.036 1.00 40.62 252 GLN A N 1
ATOM 1961 C CA . GLN A 1 252 ? 8.910 -3.997 44.228 1.00 40.62 252 GLN A CA 1
ATOM 1962 C C . GLN A 1 252 ? 8.067 -4.042 45.497 1.00 40.62 252 GLN A C 1
ATOM 1964 O O . GLN A 1 252 ? 7.071 -3.285 45.568 1.00 40.62 252 GLN A O 1
#

Radius of gyration: 22.6 Å; chains: 1; bounding box: 40×30×91 Å

Secondary structure (DSSP, 8-state):
----BBTB-EEEEETTEEEEEEEETTEEEE-SHHHHT-SS-GGG---HHHHHHH-HHHHHHHHHS-S--PPSP--B-PEEP-----TT-EEEEEP-SEEEEE-SS-EEETTSPBP---HHHHTTS-SS-EEEEEE--TT-HHHHHHHHTSSSGGGGG-EEEEEE---SSSBHHHHHHHHHHHHHH---TTEEEPP-EE---HHHHHHHHHHHHHTT--EEEEE-TT-B--SB--TTEEEEEPPSP---PPP-

Sequence (252 aa):
MTKLTDGHPKYAMEGKAVFEMKKDGPVHSCTCPSWASQKAPPDRRTCTHLQALCGKKEESERVAAPPSKKGPPHFSLPRERSGEDPSGWIWTERLDGVRAWWDGKHLIGADGRVLQAPRWFTDEFPVRPMDGHLWSGRGRFKEAETACAGAGDGWIALRFSASDAPDPVEPLEARLLRLDDMWRSSRSAFLDAGLQWTLSGQEELDKIVRRLSALGAYGVTIRRPGSLYSKGRTGDVEEVPCGPPEVDEPEQ

Foldseek 3Di:
DADADAPDWDWDDDPHDIKIWHDHPLFIDIPDPQQVPDPDDRSLGDDPVNCVNHPVVRNVCSNVPDDPCPDQPQAADAAADPPPKQAFWKKFFDALFFKWKDALPFTAGNNRDTFQEDCLLCVQAHSAIFTFGWHLDFPCHVLRVVCRVHHDPSSVSTAGATAFRADQPFWRVVRLVVLVVRQVSTPHPRYHHTDMDTDNTDVVLVVVLLVCLQVRTQWMKIAATRDHGGGYYDNGIHIDGRDHHPPPPPDD